Protein AF-A0A961FVD7-F1 (afdb_monomer_lite)

Foldseek 3Di:
DDDPPPPPPVVVVVVVLVVVVVVVVVVLVVVLVVQLVVLVVPDDPPDDVVVSVVVSVVSSVVSVVVSVVVCCPDPSVVVVVVVVVVVVVVVVVVVVVVVVVVVVVVVPPDPPVVVVVVVVVVVVVVVVVVVVVVVVVVVVVVVVVVVVVVCVVVVPDPPDPDDDDDDDDDDDDDDDDDDDDDDDDDDDDDDDDDD

Sequence (195 aa):
MPDDDDDTDPISEATRRFTEGQEHFARLWTDFAGKMASAGASFSPNATPPDAARGMRSAFFDALTGYFEQYLRSPEFLDSWKQVMAGAIEFRRQLNENLGRVHHEFQGTSRQDIDQLMIALTHLERRLVDTIERAEERIDGLSARLQLLEKAVAGGASSSPAPIAKPKPGPKKTTEKKAPAKKKSAPGKRSRARK

Secondary structure (DSSP, 8-state):
---------HHHHHHHHHHHHHHHHHHHHHHHHHHHHHHHHT--TTS-HHHHHHHHHHHHHHHHHHHHHHHHTSHHHHHHHHHHHHHHHHHHHHHHHHHHHHHHHHTTS-HHHHHHHHHHHHHHHHHHHHHHHHHHHHHHHHHHHHHHHHHHHHT---------PPPPP---------PPP--------------

Radius of gyration: 31.08 Å; chains: 1; bounding box: 96×45×86 Å

Structure (mmCIF, N/CA/C/O backbone):
data_AF-A0A961FVD7-F1
#
_entry.id   AF-A0A961FVD7-F1
#
loop_
_atom_site.group_PDB
_atom_site.id
_atom_site.type_symbol
_atom_site.label_atom_id
_atom_site.label_alt_id
_atom_site.label_comp_id
_atom_site.label_asym_id
_atom_site.label_entity_id
_atom_site.label_seq_id
_atom_site.pdbx_PDB_ins_code
_atom_site.Cartn_x
_atom_site.Cartn_y
_atom_site.Cartn_z
_atom_site.occupancy
_atom_site.B_iso_or_equiv
_atom_site.auth_seq_id
_atom_site.auth_comp_id
_atom_site.auth_asym_id
_atom_site.auth_atom_id
_atom_site.pdbx_PDB_model_num
ATOM 1 N N . MET A 1 1 ? -44.610 -31.264 -4.328 1.00 63.00 1 MET A N 1
ATOM 2 C CA . MET A 1 1 ? -43.660 -30.274 -4.858 1.00 63.00 1 MET A CA 1
ATOM 3 C C . MET A 1 1 ? -42.651 -30.064 -3.753 1.00 63.00 1 MET A C 1
ATOM 5 O O . MET A 1 1 ? -43.088 -29.637 -2.695 1.00 63.00 1 MET A O 1
ATOM 9 N N . PRO A 1 2 ? -41.407 -30.536 -3.900 1.00 65.00 2 PRO A N 1
ATOM 10 C CA . PRO A 1 2 ? -40.330 -30.127 -3.015 1.00 65.00 2 PRO A CA 1
ATOM 11 C C . PRO A 1 2 ? -39.960 -28.691 -3.386 1.00 65.00 2 PRO A C 1
ATOM 13 O O . PRO A 1 2 ? -39.686 -28.417 -4.553 1.00 65.00 2 PRO A O 1
ATOM 16 N N . ASP A 1 3 ? -40.049 -27.793 -2.416 1.00 67.06 3 ASP A N 1
ATOM 17 C CA . ASP A 1 3 ? -39.412 -26.488 -2.480 1.00 67.06 3 ASP A CA 1
ATOM 18 C C . ASP A 1 3 ? -37.901 -26.743 -2.402 1.00 67.06 3 ASP A C 1
ATOM 20 O O . ASP A 1 3 ? -37.385 -27.190 -1.378 1.00 67.06 3 ASP A O 1
ATOM 24 N N . ASP A 1 4 ? -37.219 -26.583 -3.537 1.00 64.50 4 ASP A N 1
ATOM 25 C CA . ASP A 1 4 ? -35.763 -26.518 -3.600 1.00 64.50 4 ASP A CA 1
ATOM 26 C C . ASP A 1 4 ? -35.346 -25.193 -2.941 1.00 64.50 4 ASP A C 1
ATOM 28 O O . ASP A 1 4 ? -35.180 -24.169 -3.606 1.00 64.50 4 ASP A O 1
ATOM 32 N N . ASP A 1 5 ? -35.259 -25.206 -1.609 1.00 63.41 5 ASP A N 1
ATOM 33 C CA . ASP A 1 5 ? -34.545 -24.201 -0.830 1.00 63.41 5 ASP A CA 1
ATOM 34 C C . ASP A 1 5 ? -33.077 -24.233 -1.283 1.00 63.41 5 ASP A C 1
ATOM 36 O O . ASP A 1 5 ? -32.275 -25.077 -0.876 1.00 63.41 5 ASP A O 1
ATOM 40 N N . ASP A 1 6 ? -32.755 -23.334 -2.211 1.00 64.56 6 ASP A N 1
ATOM 41 C CA . ASP A 1 6 ? -31.407 -23.011 -2.663 1.00 64.56 6 ASP A CA 1
ATOM 42 C C . ASP A 1 6 ? -30.683 -22.308 -1.499 1.00 64.56 6 ASP A C 1
ATOM 44 O O . ASP A 1 6 ? -30.529 -21.086 -1.465 1.00 64.56 6 ASP A O 1
ATOM 48 N N . ASP A 1 7 ? -30.300 -23.096 -0.488 1.00 64.31 7 ASP A N 1
ATOM 49 C CA . ASP A 1 7 ? -29.382 -22.729 0.592 1.00 64.31 7 ASP A CA 1
ATOM 50 C C . ASP A 1 7 ? -27.980 -22.538 -0.010 1.00 64.31 7 ASP A C 1
ATOM 52 O O . ASP A 1 7 ? -27.027 -23.287 0.233 1.00 64.31 7 ASP A O 1
ATOM 56 N N . THR A 1 8 ? -27.834 -21.525 -0.864 1.00 67.44 8 THR A N 1
ATOM 57 C CA . THR A 1 8 ? -26.521 -21.059 -1.278 1.00 67.44 8 THR A CA 1
ATOM 58 C C . THR A 1 8 ? -25.905 -20.336 -0.082 1.00 67.44 8 THR A C 1
ATOM 60 O O . THR A 1 8 ? -26.142 -19.150 0.148 1.00 67.44 8 THR A O 1
ATOM 63 N N . ASP A 1 9 ? -25.123 -21.070 0.713 1.00 72.75 9 ASP A N 1
ATOM 64 C CA . ASP A 1 9 ? -24.412 -20.523 1.866 1.00 72.75 9 ASP A CA 1
ATOM 65 C C . ASP A 1 9 ? -23.661 -19.233 1.469 1.00 72.75 9 ASP A C 1
ATOM 67 O O . ASP A 1 9 ? -22.757 -19.281 0.623 1.00 72.75 9 ASP A O 1
ATOM 71 N N . PRO A 1 10 ? -23.944 -18.076 2.098 1.00 72.38 10 PRO A N 1
ATOM 72 C CA . PRO A 1 10 ? -23.325 -16.795 1.735 1.00 72.38 10 PRO A CA 1
ATOM 73 C C . PRO A 1 10 ? -21.794 -16.809 1.903 1.00 72.38 10 PRO A C 1
ATOM 75 O O . PRO A 1 10 ? -21.065 -16.039 1.276 1.00 72.38 10 PRO A O 1
ATOM 78 N N . ILE A 1 11 ? -21.282 -17.731 2.724 1.00 70.44 11 ILE A N 1
ATOM 79 C CA . ILE A 1 11 ? -19.849 -17.969 2.931 1.00 70.44 11 ILE A CA 1
ATOM 80 C C . ILE A 1 11 ? -19.217 -18.658 1.708 1.00 70.44 11 ILE A C 1
ATOM 82 O O . ILE A 1 11 ? -18.074 -18.356 1.347 1.00 70.44 11 ILE A O 1
ATOM 86 N N . SER A 1 12 ? -19.960 -19.543 1.038 1.00 76.69 12 SER A N 1
ATOM 87 C CA . SER A 1 12 ? -19.518 -20.224 -0.183 1.00 76.69 12 SER A CA 1
ATOM 88 C C . SER A 1 12 ? -19.379 -19.229 -1.337 1.00 76.69 12 SER A C 1
ATOM 90 O O . SER A 1 12 ? -18.366 -19.218 -2.038 1.00 76.69 12 SER A O 1
ATOM 92 N N . GLU A 1 13 ? -20.333 -18.301 -1.465 1.00 73.56 13 GLU A N 1
ATOM 93 C CA . GLU A 1 13 ? -20.303 -17.262 -2.499 1.00 73.56 13 GLU A CA 1
ATOM 94 C C . GLU A 1 13 ? -19.131 -16.280 -2.304 1.00 73.56 13 GLU A C 1
ATOM 96 O O . GLU A 1 13 ? -18.421 -15.948 -3.256 1.00 73.56 13 GLU A O 1
ATOM 101 N N . ALA A 1 14 ? -18.868 -15.857 -1.062 1.00 69.94 14 ALA A N 1
ATOM 102 C CA . ALA A 1 14 ? -17.737 -14.984 -0.747 1.00 69.94 14 ALA A CA 1
ATOM 103 C C . ALA A 1 14 ? -16.384 -15.653 -1.043 1.00 69.94 14 ALA A C 1
ATOM 105 O O . ALA A 1 14 ? -15.483 -15.028 -1.609 1.00 69.94 14 ALA A O 1
ATOM 106 N N . THR A 1 15 ? -16.255 -16.938 -0.704 1.00 73.38 15 THR A N 1
ATOM 107 C CA . THR A 1 15 ? -15.042 -17.721 -0.976 1.00 73.38 15 THR A CA 1
ATOM 108 C C . THR A 1 15 ? -14.828 -17.885 -2.478 1.00 73.38 15 THR A C 1
ATOM 110 O O . THR A 1 15 ? -13.711 -17.717 -2.963 1.00 73.38 15 THR A O 1
ATOM 113 N N . ARG A 1 16 ? -15.910 -18.123 -3.225 1.00 73.94 16 ARG A N 1
ATOM 114 C CA . ARG A 1 16 ? -15.883 -18.256 -4.680 1.00 73.94 16 ARG A CA 1
ATOM 115 C C . ARG A 1 16 ? -15.452 -16.965 -5.383 1.00 73.94 16 ARG A C 1
ATOM 117 O O . ARG A 1 16 ? -14.554 -17.009 -6.220 1.00 73.94 16 ARG A O 1
ATOM 124 N N . ARG A 1 17 ? -16.003 -15.809 -4.995 1.00 74.25 17 ARG A N 1
ATOM 125 C CA . ARG A 1 17 ? -15.574 -14.498 -5.529 1.00 74.25 17 ARG A CA 1
ATOM 126 C C . ARG A 1 17 ? -14.102 -14.210 -5.238 1.00 74.25 17 ARG A C 1
ATOM 128 O O . ARG A 1 17 ? -13.396 -13.655 -6.075 1.00 74.25 17 ARG A O 1
ATOM 135 N N . PHE A 1 18 ? -13.621 -14.607 -4.060 1.00 73.44 18 PHE A N 1
ATOM 136 C CA . PHE A 1 18 ? -12.211 -14.464 -3.712 1.00 73.44 18 PHE A CA 1
ATOM 137 C C . PHE A 1 18 ? -11.309 -15.345 -4.588 1.00 73.44 18 PHE A C 1
ATOM 139 O O . PHE A 1 18 ? -10.290 -14.866 -5.083 1.00 73.44 18 PHE A O 1
ATOM 146 N N . THR A 1 19 ? -11.685 -16.606 -4.824 1.00 76.75 19 THR A N 1
ATOM 147 C CA . THR A 1 19 ? -10.926 -17.499 -5.713 1.00 76.75 19 THR A CA 1
ATOM 148 C C . THR A 1 19 ? -10.949 -17.026 -7.164 1.00 76.75 19 THR A C 1
ATOM 150 O O . THR A 1 19 ? -9.903 -17.026 -7.807 1.00 76.75 19 THR A O 1
ATOM 153 N N . GLU A 1 20 ? -12.088 -16.525 -7.651 1.00 77.06 20 GLU A N 1
ATOM 154 C CA . GLU A 1 20 ? -12.216 -15.944 -8.996 1.00 77.06 20 GLU A CA 1
ATOM 155 C C . GLU A 1 20 ? -11.282 -14.727 -9.161 1.00 77.06 20 GLU A C 1
ATOM 157 O O . GLU A 1 20 ? -10.526 -14.654 -10.132 1.00 77.06 20 GLU A O 1
ATOM 162 N N . GLY A 1 21 ? -11.211 -13.839 -8.159 1.00 71.38 21 GLY A N 1
ATOM 163 C CA . GLY A 1 21 ? -10.269 -12.712 -8.154 1.00 71.38 21 GLY A CA 1
ATOM 164 C C . GLY A 1 21 ? -8.792 -13.135 -8.099 1.00 71.38 21 GLY A C 1
ATOM 165 O O . GLY A 1 21 ? -7.940 -12.520 -8.748 1.00 71.38 21 GLY A O 1
ATOM 166 N N . GLN A 1 22 ? -8.461 -14.212 -7.373 1.00 72.06 22 GLN A N 1
ATOM 167 C CA . GLN A 1 22 ? -7.101 -14.768 -7.359 1.00 72.06 22 GLN A CA 1
ATOM 168 C C . GLN A 1 22 ? -6.701 -15.360 -8.713 1.00 72.06 22 GLN A C 1
ATOM 170 O O . GLN A 1 22 ? -5.568 -15.159 -9.158 1.00 72.06 22 GLN A O 1
ATOM 175 N N . GLU A 1 23 ? -7.615 -16.054 -9.388 1.00 77.25 23 GLU A N 1
ATOM 176 C CA . GLU A 1 23 ? -7.388 -16.596 -10.728 1.00 77.25 23 GLU A CA 1
ATOM 177 C C . GLU A 1 23 ? -7.198 -15.482 -11.763 1.00 77.25 23 GLU A C 1
ATOM 179 O O . GLU A 1 23 ? -6.294 -15.559 -12.603 1.00 77.25 23 GLU A O 1
ATOM 184 N N . HIS A 1 24 ? -7.994 -14.413 -11.673 1.00 73.94 24 HIS A N 1
ATOM 185 C CA . HIS A 1 24 ? -7.870 -13.250 -12.547 1.00 73.94 24 HIS A CA 1
ATOM 186 C C . HIS A 1 24 ? -6.527 -12.535 -12.349 1.00 73.94 24 HIS A C 1
ATOM 188 O O . HIS A 1 24 ? -5.825 -12.250 -13.324 1.00 73.94 24 HIS A O 1
ATOM 194 N N . PHE A 1 25 ? -6.116 -12.324 -11.095 1.00 74.56 25 PHE A N 1
ATOM 195 C CA . PHE A 1 25 ? -4.796 -11.789 -10.761 1.00 74.56 25 PHE A CA 1
ATOM 196 C C . PHE A 1 25 ? -3.660 -12.690 -11.271 1.00 74.56 25 PHE A C 1
ATOM 198 O O . PHE A 1 25 ? -2.701 -12.196 -11.862 1.00 74.56 25 PHE A O 1
ATOM 205 N N . ALA A 1 26 ? -3.763 -14.010 -11.091 1.00 73.44 26 ALA A N 1
ATOM 206 C CA . ALA A 1 26 ? -2.741 -14.962 -11.522 1.00 73.44 26 ALA A CA 1
ATOM 207 C C . ALA A 1 26 ? -2.573 -14.990 -13.048 1.00 73.44 26 ALA A C 1
ATOM 209 O O . ALA A 1 26 ? -1.443 -15.012 -13.544 1.00 73.44 26 ALA A O 1
ATOM 210 N N . ARG A 1 27 ? -3.675 -14.938 -13.806 1.00 80.75 27 ARG A N 1
ATOM 211 C CA . ARG A 1 27 ? -3.635 -14.814 -15.272 1.00 80.75 27 ARG A CA 1
ATOM 212 C C . ARG A 1 27 ? -2.944 -13.527 -15.694 1.00 80.75 27 ARG A C 1
ATOM 214 O O . ARG A 1 27 ? -1.989 -13.565 -16.463 1.00 80.75 27 ARG A O 1
ATOM 221 N N . LEU A 1 28 ? -3.367 -12.410 -15.115 1.00 69.75 28 LEU A N 1
ATOM 222 C CA . LEU A 1 28 ? -2.798 -11.100 -15.398 1.00 69.75 28 LEU A CA 1
ATOM 223 C C . LEU A 1 28 ? -1.300 -11.013 -15.057 1.00 69.75 28 LEU A C 1
ATOM 225 O O . LEU A 1 28 ? -0.512 -10.467 -15.830 1.00 69.75 28 LEU A O 1
ATOM 229 N N . TRP A 1 29 ? -0.881 -11.604 -13.937 1.00 75.62 29 TRP A N 1
ATOM 230 C CA . TRP A 1 29 ? 0.525 -11.712 -13.550 1.00 75.62 29 TRP A CA 1
ATOM 231 C C . TRP A 1 29 ? 1.334 -12.561 -14.537 1.00 75.62 29 TRP A C 1
ATOM 233 O O . TRP A 1 29 ? 2.466 -12.217 -14.882 1.00 75.62 29 TRP A O 1
ATOM 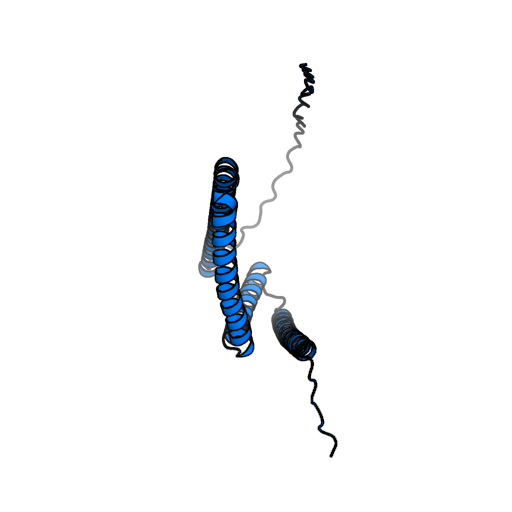243 N N . THR A 1 30 ? 0.748 -13.655 -15.022 1.00 81.25 30 THR A N 1
ATOM 244 C CA . THR A 1 30 ? 1.384 -14.540 -16.005 1.00 81.25 30 THR A CA 1
ATOM 245 C C . THR A 1 30 ? 1.551 -13.834 -17.354 1.00 81.25 30 THR A C 1
ATOM 247 O O . THR A 1 30 ? 2.627 -13.909 -17.946 1.00 81.25 30 THR A O 1
ATOM 250 N N . ASP A 1 31 ? 0.554 -13.064 -17.798 1.00 79.69 31 ASP A N 1
ATOM 251 C CA . ASP A 1 31 ? 0.640 -12.239 -19.010 1.00 79.69 31 ASP A CA 1
ATOM 252 C C . ASP A 1 31 ? 1.706 -11.144 -18.885 1.00 79.69 31 ASP A C 1
ATOM 254 O O . ASP A 1 31 ? 2.464 -10.881 -19.823 1.00 79.69 31 ASP A O 1
ATOM 258 N N . PHE A 1 32 ? 1.803 -10.518 -17.711 1.00 74.44 32 PHE A N 1
ATOM 259 C CA . PHE A 1 32 ? 2.843 -9.542 -17.406 1.00 74.44 32 PHE A CA 1
ATOM 260 C C . PHE A 1 32 ? 4.246 -10.164 -17.450 1.00 74.44 32 PHE A C 1
ATOM 262 O O . PHE A 1 32 ? 5.141 -9.636 -18.119 1.00 74.44 32 PHE A O 1
ATOM 269 N N . ALA A 1 33 ? 4.432 -11.315 -16.798 1.00 71.75 33 ALA A N 1
ATOM 270 C CA . ALA A 1 33 ? 5.686 -12.060 -16.819 1.00 71.75 33 ALA A CA 1
ATOM 271 C C . ALA A 1 33 ? 6.060 -12.504 -18.243 1.00 71.75 33 ALA A C 1
ATOM 273 O O . ALA A 1 33 ? 7.222 -12.396 -18.636 1.00 71.75 33 ALA A O 1
ATOM 274 N N . GLY A 1 34 ? 5.077 -12.930 -19.042 1.00 82.69 34 GLY A N 1
ATOM 275 C CA . GLY A 1 34 ? 5.254 -13.294 -20.447 1.00 82.69 34 GLY A CA 1
ATOM 276 C C . GLY A 1 34 ? 5.720 -12.118 -21.307 1.00 82.69 34 GLY A C 1
ATOM 277 O O . GLY A 1 34 ? 6.708 -12.232 -22.036 1.00 82.69 34 GLY A O 1
ATOM 278 N N . LYS A 1 35 ? 5.076 -10.952 -21.171 1.00 77.50 35 LYS A N 1
ATOM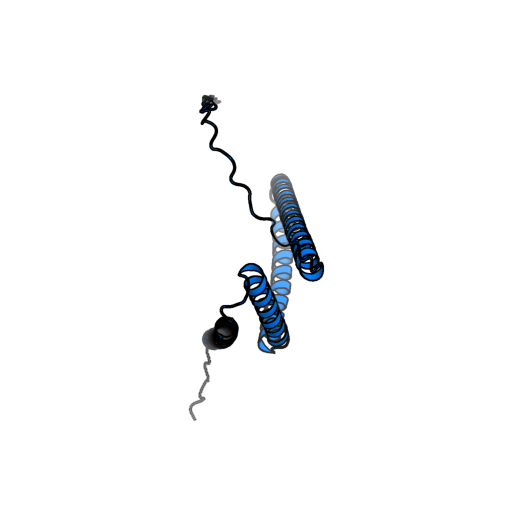 279 C CA . LYS A 1 35 ? 5.494 -9.720 -21.861 1.00 77.50 35 LYS A CA 1
ATOM 280 C C . LYS A 1 35 ? 6.914 -9.320 -21.471 1.00 77.50 35 LYS A C 1
ATOM 282 O O . LYS A 1 35 ? 7.727 -9.042 -22.349 1.00 77.50 35 LYS A O 1
ATOM 287 N N . MET A 1 36 ? 7.254 -9.391 -20.187 1.00 71.50 36 MET A N 1
ATOM 288 C CA . MET A 1 36 ? 8.610 -9.114 -19.705 1.00 71.50 36 MET A CA 1
ATOM 289 C C . MET A 1 36 ? 9.655 -10.098 -20.237 1.00 71.50 36 MET A C 1
ATOM 291 O O . MET A 1 36 ? 10.738 -9.677 -20.643 1.00 71.50 36 MET A O 1
ATOM 295 N N . ALA A 1 37 ? 9.334 -11.390 -20.293 1.00 77.19 37 ALA A N 1
ATOM 296 C CA . ALA A 1 37 ? 10.215 -12.401 -20.866 1.00 77.19 37 ALA A CA 1
ATOM 297 C C . ALA A 1 37 ? 10.441 -12.169 -22.370 1.00 77.19 37 ALA A C 1
ATOM 299 O O . ALA A 1 37 ? 11.577 -12.235 -22.838 1.00 77.19 37 ALA A O 1
ATOM 300 N N . SER A 1 38 ? 9.388 -11.821 -23.119 1.00 79.56 38 SER A N 1
ATOM 301 C CA . SER A 1 38 ? 9.505 -11.492 -24.547 1.00 79.56 38 SER A CA 1
ATOM 302 C C . SER A 1 38 ? 10.318 -10.216 -24.799 1.00 79.56 38 SER A C 1
ATOM 304 O O . SER A 1 38 ? 11.157 -10.190 -25.698 1.00 79.56 38 SER A O 1
ATOM 306 N N . ALA A 1 39 ? 10.152 -9.191 -23.956 1.00 69.38 39 ALA A N 1
ATOM 307 C CA . ALA A 1 39 ? 10.950 -7.972 -24.012 1.00 69.38 39 ALA A CA 1
ATOM 308 C C . ALA A 1 39 ? 12.426 -8.272 -23.700 1.00 69.38 39 ALA A C 1
ATOM 310 O O . ALA A 1 39 ? 13.320 -7.794 -24.397 1.00 69.38 39 ALA A O 1
ATOM 311 N N . GLY A 1 40 ? 12.682 -9.144 -22.720 1.00 62.19 40 GLY A N 1
ATOM 312 C CA . GLY A 1 40 ? 14.014 -9.646 -22.382 1.00 62.19 40 GLY A CA 1
ATOM 313 C C . GLY A 1 40 ? 14.689 -10.441 -23.509 1.00 62.19 40 GLY A C 1
ATOM 314 O O . GLY A 1 40 ? 15.900 -10.349 -23.692 1.00 62.19 40 GLY A O 1
ATOM 315 N N . ALA A 1 41 ? 13.922 -11.186 -24.306 1.00 72.94 41 ALA A N 1
ATOM 316 C CA . ALA A 1 41 ? 14.450 -11.957 -25.433 1.00 72.94 41 ALA A CA 1
ATOM 317 C C . ALA A 1 41 ? 14.832 -11.086 -26.645 1.00 72.94 41 ALA A C 1
ATOM 319 O O . ALA A 1 41 ? 15.630 -11.506 -27.478 1.00 72.94 41 ALA A O 1
ATOM 320 N N . SER A 1 42 ? 14.295 -9.866 -26.738 1.00 64.25 42 SER A N 1
ATOM 321 C CA . SER A 1 42 ? 14.587 -8.927 -27.830 1.00 64.25 42 SER A CA 1
ATOM 322 C C . SER A 1 42 ? 15.900 -8.144 -27.658 1.00 64.25 42 SER A C 1
ATOM 324 O O . SER A 1 42 ? 16.252 -7.318 -28.503 1.00 64.25 42 SER A O 1
ATOM 326 N N . PHE A 1 43 ? 16.662 -8.410 -26.589 1.00 62.50 43 PHE A N 1
ATOM 327 C CA . PHE A 1 43 ? 17.955 -7.771 -26.362 1.00 62.50 43 PHE A CA 1
ATOM 328 C C . PHE A 1 43 ? 19.012 -8.242 -27.367 1.00 62.50 43 PHE A C 1
ATOM 330 O O . PHE A 1 43 ? 19.495 -9.371 -27.330 1.00 62.50 43 PHE A O 1
ATOM 337 N N . SER A 1 44 ? 19.410 -7.325 -28.251 1.00 55.97 44 SER A N 1
ATOM 338 C CA . SER A 1 44 ? 20.554 -7.501 -29.143 1.00 55.97 44 SER A CA 1
ATOM 339 C C . SER A 1 44 ? 21.862 -7.541 -28.333 1.00 55.97 44 SER A C 1
ATOM 341 O O . SER A 1 44 ? 22.084 -6.648 -27.508 1.00 55.97 44 SER A O 1
ATOM 343 N N . PRO A 1 45 ? 22.770 -8.507 -28.581 1.00 62.34 45 PRO A N 1
ATOM 344 C CA . PRO A 1 45 ? 24.028 -8.665 -27.838 1.00 62.34 45 PRO A CA 1
ATOM 345 C C . PRO A 1 45 ? 25.010 -7.488 -27.987 1.00 62.34 45 PRO A C 1
ATOM 347 O O . PRO A 1 45 ? 26.055 -7.481 -27.343 1.00 62.34 45 PRO A O 1
ATOM 350 N N . ASN A 1 46 ? 24.683 -6.489 -28.811 1.00 68.06 46 ASN A N 1
ATOM 351 C CA . ASN A 1 46 ? 25.496 -5.294 -29.039 1.00 68.06 46 ASN A CA 1
ATOM 352 C C . ASN A 1 46 ? 25.128 -4.090 -28.147 1.00 68.06 46 ASN A C 1
ATOM 354 O O . ASN A 1 46 ? 25.771 -3.048 -28.249 1.00 68.06 46 ASN A O 1
ATOM 358 N N . ALA A 1 47 ? 24.100 -4.192 -27.297 1.00 60.44 47 ALA A N 1
ATOM 359 C CA . ALA A 1 47 ? 23.704 -3.099 -26.409 1.00 60.44 47 ALA A CA 1
ATOM 360 C C . ALA A 1 47 ? 24.580 -3.053 -25.143 1.00 60.44 47 ALA A C 1
ATOM 362 O O . ALA A 1 47 ? 24.746 -4.051 -24.440 1.00 60.44 47 ALA A O 1
ATOM 363 N N . THR A 1 48 ? 25.115 -1.875 -24.818 1.00 61.12 48 THR A N 1
ATOM 364 C CA . THR A 1 48 ? 25.858 -1.629 -23.577 1.00 61.12 48 THR A CA 1
ATOM 365 C C . THR A 1 48 ? 24.976 -1.950 -22.356 1.00 61.12 48 THR A C 1
ATOM 367 O O . THR A 1 48 ? 23.848 -1.453 -22.270 1.00 61.12 48 THR A O 1
ATOM 370 N N . PRO A 1 49 ? 25.466 -2.733 -21.367 1.00 60.19 49 PRO A N 1
ATOM 371 C CA . PRO A 1 49 ? 24.676 -3.193 -20.217 1.00 60.19 49 PRO A CA 1
ATOM 372 C C . PRO A 1 49 ? 23.826 -2.128 -19.483 1.00 60.19 49 PRO A C 1
ATOM 374 O O . PRO A 1 49 ? 22.706 -2.454 -19.080 1.00 60.19 49 PRO A O 1
ATOM 377 N N . PRO A 1 50 ? 24.276 -0.865 -19.291 1.00 68.19 50 PRO A N 1
ATOM 378 C CA . PRO A 1 50 ? 23.462 0.146 -18.609 1.00 68.19 50 PRO A CA 1
ATOM 379 C C . PRO A 1 50 ? 22.275 0.675 -19.429 1.00 68.19 50 PRO A C 1
ATOM 381 O O . PRO A 1 50 ? 21.239 0.983 -18.836 1.00 68.19 50 PRO A O 1
ATOM 384 N N . ASP A 1 51 ? 22.384 0.758 -20.756 1.00 70.31 51 ASP A N 1
ATOM 385 C CA . ASP A 1 51 ? 21.301 1.274 -21.607 1.00 70.31 51 ASP A CA 1
ATOM 386 C C . ASP A 1 51 ? 20.238 0.208 -21.849 1.00 70.31 51 ASP A C 1
ATOM 388 O O . ASP A 1 51 ? 19.042 0.490 -21.759 1.00 70.31 51 ASP A O 1
ATOM 392 N N . ALA A 1 52 ? 20.666 -1.048 -21.996 1.00 68.12 52 ALA A N 1
ATOM 393 C CA . ALA A 1 52 ? 19.763 -2.189 -22.012 1.00 68.12 52 ALA A CA 1
ATOM 394 C C . ALA A 1 52 ? 18.922 -2.269 -20.722 1.00 68.12 52 ALA A C 1
ATOM 396 O O . ALA A 1 52 ? 17.698 -2.395 -20.761 1.00 68.12 52 ALA A O 1
ATOM 397 N N . ALA A 1 53 ? 19.558 -2.090 -19.560 1.00 69.50 53 ALA A N 1
ATOM 398 C CA . ALA A 1 53 ? 18.875 -2.112 -18.267 1.00 69.50 53 ALA A CA 1
ATOM 399 C C . ALA A 1 53 ? 17.944 -0.908 -18.030 1.00 69.50 53 ALA A C 1
ATOM 401 O O . ALA A 1 53 ? 17.033 -0.994 -17.200 1.00 69.50 53 ALA A O 1
ATOM 402 N N . ARG A 1 54 ? 18.183 0.229 -18.693 1.00 75.00 54 ARG A N 1
ATOM 403 C CA . ARG A 1 54 ? 17.283 1.391 -18.657 1.00 75.00 54 ARG A CA 1
ATOM 404 C C . ARG A 1 54 ? 16.067 1.163 -19.544 1.00 75.00 54 ARG A C 1
ATOM 406 O O . ARG A 1 54 ? 14.961 1.330 -19.047 1.00 75.00 54 ARG A O 1
ATOM 413 N N . GLY A 1 55 ? 16.270 0.684 -20.772 1.00 76.62 55 GLY A N 1
ATOM 414 C CA . GLY A 1 55 ? 15.183 0.315 -21.683 1.00 76.62 55 GLY A CA 1
ATOM 415 C C . GLY A 1 55 ? 14.278 -0.780 -21.111 1.00 76.62 55 GLY A C 1
ATOM 416 O O . GLY A 1 55 ? 13.058 -0.678 -21.177 1.00 76.62 55 GLY A O 1
ATOM 417 N N . MET A 1 56 ? 14.860 -1.785 -20.447 1.00 73.31 56 MET A N 1
ATOM 418 C CA . MET A 1 56 ? 14.087 -2.827 -19.763 1.00 73.31 56 MET A CA 1
ATOM 419 C C . MET A 1 56 ? 13.243 -2.259 -18.617 1.00 73.31 56 MET A C 1
ATOM 421 O O . MET A 1 56 ? 12.100 -2.662 -18.433 1.00 73.31 56 MET A O 1
ATOM 425 N N . ARG A 1 57 ? 13.793 -1.312 -17.844 1.00 73.75 57 ARG A N 1
ATOM 426 C CA . ARG A 1 57 ? 13.069 -0.667 -16.741 1.00 73.75 57 ARG A CA 1
ATOM 427 C C . ARG A 1 57 ? 11.959 0.245 -17.238 1.00 73.75 57 ARG A C 1
ATOM 429 O O . ARG A 1 57 ? 10.874 0.194 -16.675 1.00 73.75 57 ARG A O 1
ATOM 436 N N . SER A 1 58 ? 12.207 1.053 -18.267 1.00 79.56 58 SER A N 1
ATOM 437 C CA . SER A 1 58 ? 11.162 1.896 -18.847 1.00 79.56 58 SER A CA 1
ATOM 438 C C . SER A 1 58 ? 10.044 1.038 -19.432 1.00 79.56 58 SER A C 1
ATOM 440 O O . SER A 1 58 ? 8.895 1.258 -19.079 1.00 79.56 58 SER A O 1
ATOM 442 N N . ALA A 1 59 ? 10.367 -0.004 -20.207 1.00 76.94 59 ALA A N 1
ATOM 443 C CA . ALA A 1 59 ? 9.372 -0.931 -20.750 1.00 76.94 59 ALA A CA 1
ATOM 444 C C . ALA A 1 59 ? 8.591 -1.672 -19.650 1.00 76.94 59 ALA A C 1
ATOM 446 O O . ALA A 1 59 ? 7.383 -1.860 -19.770 1.00 76.94 59 ALA A O 1
ATOM 447 N N . PHE A 1 60 ? 9.258 -2.046 -18.553 1.00 74.94 60 PHE A N 1
ATOM 448 C CA . PHE A 1 60 ? 8.612 -2.634 -17.379 1.00 74.94 60 PHE A CA 1
ATOM 449 C C . PHE A 1 60 ? 7.614 -1.668 -16.736 1.00 74.94 60 PHE A C 1
ATOM 451 O O . PHE A 1 60 ? 6.474 -2.052 -16.499 1.00 74.94 60 PHE A O 1
ATOM 458 N N . PHE A 1 61 ? 8.016 -0.422 -16.464 1.00 83.81 61 PHE A N 1
ATOM 459 C CA . PHE A 1 61 ? 7.129 0.567 -15.847 1.00 83.81 61 PHE A CA 1
ATOM 460 C C . PHE A 1 61 ? 5.979 0.970 -16.763 1.00 83.81 61 PHE A C 1
ATOM 462 O O . PHE A 1 61 ? 4.872 1.172 -16.275 1.00 83.81 61 PHE A O 1
ATOM 469 N N . ASP A 1 62 ? 6.209 1.034 -18.069 1.00 84.69 62 ASP A N 1
ATOM 470 C CA . ASP A 1 62 ? 5.172 1.357 -19.046 1.00 84.69 62 ASP A CA 1
ATOM 471 C C . ASP A 1 62 ? 4.132 0.225 -19.126 1.00 84.69 62 ASP A C 1
ATOM 473 O O . ASP A 1 62 ? 2.928 0.454 -18.998 1.00 84.69 62 ASP A O 1
ATOM 477 N N . ALA A 1 63 ? 4.590 -1.033 -19.180 1.00 76.31 63 ALA A N 1
ATOM 478 C CA . ALA A 1 63 ? 3.717 -2.206 -19.114 1.00 76.31 63 ALA A CA 1
ATOM 479 C C . ALA A 1 63 ? 2.958 -2.302 -17.778 1.00 76.31 63 ALA A C 1
ATOM 481 O O . ALA A 1 63 ? 1.779 -2.652 -17.762 1.00 76.31 63 ALA A O 1
ATOM 482 N N . LEU A 1 64 ? 3.616 -1.973 -16.663 1.00 74.44 64 LEU A N 1
ATOM 483 C CA . LEU A 1 64 ? 3.026 -1.961 -15.324 1.00 74.44 64 LEU A CA 1
ATOM 484 C C . LEU A 1 64 ? 1.996 -0.831 -15.165 1.00 74.44 64 LEU A C 1
ATOM 486 O O . LEU A 1 64 ? 0.965 -1.025 -14.531 1.00 74.44 64 LEU A O 1
ATOM 490 N N . THR A 1 65 ? 2.239 0.331 -15.771 1.00 84.69 65 THR A N 1
ATOM 491 C CA . THR A 1 65 ? 1.294 1.457 -15.775 1.00 84.69 65 THR A CA 1
ATOM 492 C C . THR A 1 65 ? 0.065 1.118 -16.609 1.00 84.69 65 THR A C 1
ATOM 494 O O . THR A 1 65 ? -1.055 1.275 -16.129 1.00 84.69 65 THR A O 1
ATOM 497 N N . GLY A 1 66 ? 0.254 0.559 -17.809 1.00 81.88 66 GLY A N 1
ATOM 498 C CA . GLY A 1 66 ? -0.854 0.059 -18.626 1.00 81.88 66 GLY A CA 1
ATOM 499 C C . GLY A 1 66 ? -1.649 -1.045 -17.922 1.00 81.88 66 GLY A C 1
ATOM 500 O O . GLY A 1 66 ? -2.877 -1.078 -18.007 1.00 81.88 66 GLY A O 1
ATOM 501 N N . TYR A 1 67 ? -0.962 -1.906 -17.168 1.00 73.88 67 TYR A N 1
ATOM 502 C CA . TYR A 1 67 ? -1.591 -2.913 -16.318 1.00 73.88 67 TYR A CA 1
ATOM 503 C C . TYR A 1 67 ? -2.438 -2.282 -15.205 1.00 73.88 67 TYR A C 1
ATOM 505 O O . TYR A 1 67 ? -3.603 -2.644 -15.049 1.00 73.88 67 TYR A O 1
ATOM 513 N N . PHE A 1 68 ? -1.895 -1.308 -14.471 1.00 78.62 68 PHE A N 1
ATOM 514 C CA . PHE A 1 68 ? -2.643 -0.615 -13.427 1.00 78.62 68 PHE A CA 1
ATOM 515 C C . PHE A 1 68 ? -3.829 0.163 -13.982 1.00 78.62 68 PHE A C 1
ATOM 517 O O . PHE A 1 68 ? -4.894 0.101 -13.387 1.00 78.62 68 PHE A O 1
ATOM 524 N N . GLU A 1 69 ? -3.715 0.837 -15.124 1.00 85.00 69 GLU A N 1
ATOM 525 C CA . GLU A 1 69 ? -4.870 1.504 -15.732 1.00 85.00 69 GLU A CA 1
ATOM 526 C C . GLU A 1 69 ? -5.991 0.525 -16.101 1.00 85.00 69 GLU A C 1
ATOM 528 O O . GLU A 1 69 ? -7.165 0.824 -15.879 1.00 85.00 69 GLU A O 1
ATOM 533 N N . GLN A 1 70 ? -5.653 -0.640 -16.659 1.00 83.25 70 GLN A N 1
ATOM 534 C CA . GLN A 1 70 ? -6.646 -1.667 -16.987 1.00 83.25 70 GLN A CA 1
ATOM 535 C C . GLN A 1 70 ? -7.265 -2.272 -15.727 1.00 83.25 70 GLN A C 1
ATOM 537 O O . GLN A 1 70 ? -8.480 -2.442 -15.664 1.00 83.25 70 GLN A O 1
ATOM 542 N N . TYR A 1 71 ? -6.449 -2.538 -14.708 1.00 77.94 71 TYR A N 1
ATOM 543 C CA . TYR A 1 71 ? -6.914 -3.065 -13.432 1.00 77.94 71 TYR A CA 1
ATOM 544 C C . TYR A 1 71 ? -7.790 -2.055 -12.680 1.00 77.94 71 TYR A C 1
ATOM 546 O O . TYR A 1 71 ? -8.870 -2.413 -12.227 1.00 77.94 71 TYR A O 1
ATOM 554 N N . LEU A 1 72 ? -7.403 -0.778 -12.624 1.00 81.94 72 LEU A N 1
ATOM 555 C CA . LEU A 1 72 ? -8.180 0.293 -11.988 1.00 81.94 72 LEU A CA 1
ATOM 556 C C . LEU A 1 72 ? -9.511 0.564 -12.703 1.00 81.94 72 LEU A C 1
ATOM 558 O O . LEU A 1 72 ? -10.472 0.991 -12.068 1.00 81.94 72 LEU A O 1
ATOM 562 N N . ARG A 1 73 ? -9.582 0.312 -14.017 1.00 85.69 73 ARG A N 1
ATOM 563 C CA . ARG A 1 73 ? -10.833 0.363 -14.791 1.00 85.69 73 ARG A CA 1
ATOM 564 C C . ARG A 1 73 ? -11.649 -0.928 -14.707 1.00 85.69 73 ARG A C 1
ATOM 566 O O . ARG A 1 73 ? -12.783 -0.939 -15.184 1.00 85.69 73 ARG A O 1
ATOM 573 N N . SER A 1 74 ? -11.101 -2.005 -14.141 1.00 87.94 74 SER A N 1
ATOM 574 C CA . SER A 1 74 ? -11.826 -3.268 -14.041 1.00 87.94 74 SER A CA 1
ATOM 575 C C . SER A 1 74 ? -13.008 -3.131 -13.069 1.00 87.94 74 SER A C 1
ATOM 577 O O . SER A 1 74 ? -12.875 -2.501 -12.012 1.00 87.94 74 SER A O 1
ATOM 579 N N . PRO A 1 75 ? -14.177 -3.708 -13.401 1.00 81.50 75 PRO A N 1
ATOM 580 C CA . PRO A 1 75 ? -15.335 -3.675 -12.511 1.00 81.50 75 PRO A CA 1
ATOM 581 C C . PRO A 1 75 ? -15.042 -4.368 -11.172 1.00 81.50 75 PRO A C 1
ATOM 583 O O . PRO A 1 75 ? -15.495 -3.893 -10.136 1.00 81.50 75 PRO A O 1
ATOM 586 N N . GLU A 1 76 ? -14.205 -5.409 -11.167 1.00 77.75 76 GLU A N 1
ATOM 587 C CA . GLU A 1 76 ? -13.797 -6.114 -9.946 1.00 77.75 76 GLU A CA 1
AT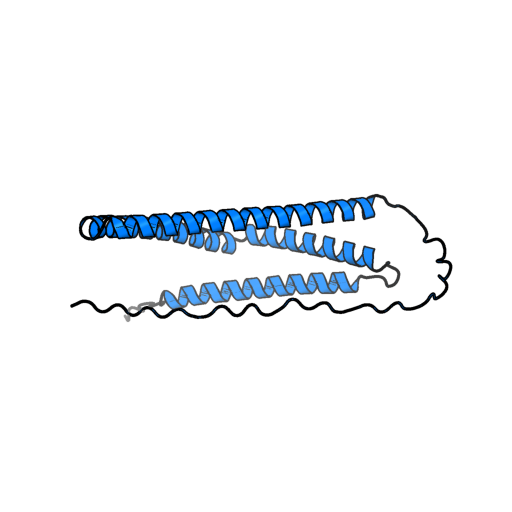OM 588 C C . GLU A 1 76 ? -12.975 -5.237 -8.995 1.00 77.75 76 GLU A C 1
ATOM 590 O O . GLU A 1 76 ? -13.184 -5.256 -7.779 1.00 77.75 76 GLU A O 1
ATOM 595 N N . PHE A 1 77 ? -12.061 -4.419 -9.528 1.00 78.69 77 PHE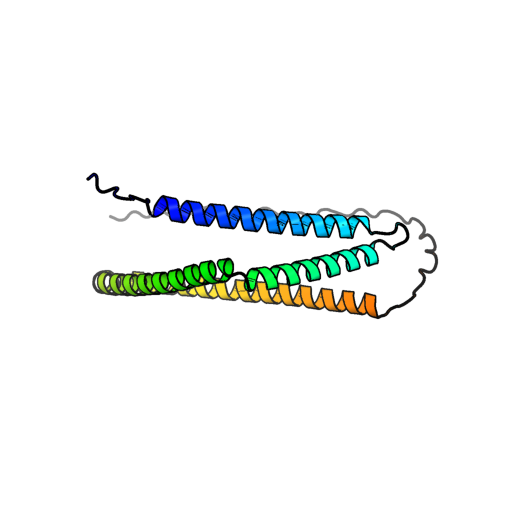 A N 1
ATOM 596 C CA . PHE A 1 77 ? -11.336 -3.458 -8.702 1.00 78.69 77 PHE A CA 1
ATOM 597 C C . PHE A 1 77 ? -12.288 -2.435 -8.088 1.00 78.69 77 PHE A C 1
ATOM 599 O O . PHE A 1 77 ? -12.203 -2.150 -6.898 1.00 78.69 77 PHE A O 1
ATOM 606 N N . LEU A 1 78 ? -13.219 -1.895 -8.873 1.00 81.06 78 LEU A N 1
ATOM 607 C CA . LEU A 1 78 ? -14.187 -0.936 -8.349 1.00 81.06 78 LEU A CA 1
ATOM 608 C C . LEU A 1 78 ? -15.086 -1.562 -7.283 1.00 81.06 78 LEU A C 1
ATOM 610 O O . LEU A 1 78 ? -15.373 -0.905 -6.288 1.00 81.06 78 LEU A O 1
ATOM 614 N N . ASP A 1 79 ? -15.508 -2.812 -7.449 1.00 80.94 79 ASP A N 1
ATOM 615 C CA . ASP A 1 79 ? -16.356 -3.489 -6.469 1.00 80.94 79 ASP A CA 1
ATOM 616 C C . ASP A 1 79 ? -15.594 -3.860 -5.196 1.00 80.94 79 ASP A C 1
ATOM 618 O O . ASP A 1 79 ? -16.089 -3.605 -4.096 1.00 80.94 79 ASP A O 1
ATOM 622 N N . SER A 1 80 ? -14.356 -4.342 -5.309 1.00 70.50 80 SER A N 1
ATOM 623 C CA . SER A 1 80 ? -13.491 -4.536 -4.139 1.00 70.50 80 SER A CA 1
ATOM 624 C C . SER A 1 80 ? -13.172 -3.208 -3.443 1.00 70.50 80 SER A C 1
ATOM 626 O O . SER A 1 80 ? -13.232 -3.121 -2.218 1.00 70.50 80 SER A O 1
ATOM 628 N N . TRP A 1 81 ? -12.930 -2.130 -4.191 1.00 75.12 81 TRP A N 1
ATOM 629 C CA . TRP A 1 81 ? -12.706 -0.799 -3.628 1.00 75.12 81 TRP A CA 1
ATOM 630 C C . TRP A 1 81 ? -13.951 -0.251 -2.926 1.00 75.12 81 TRP A C 1
ATOM 632 O O . TRP A 1 81 ? -13.851 0.309 -1.833 1.00 75.12 81 TRP A O 1
ATOM 642 N N . LYS A 1 82 ? -15.142 -0.456 -3.499 1.00 80.75 82 LYS A N 1
ATOM 643 C CA . LYS A 1 82 ? -16.417 -0.141 -2.839 1.00 80.75 82 LYS A CA 1
ATOM 644 C C . LYS A 1 82 ? -16.576 -0.935 -1.548 1.00 80.75 82 LYS A C 1
ATOM 646 O O . LYS A 1 82 ? -16.974 -0.346 -0.549 1.00 80.75 82 LYS A O 1
ATOM 651 N N . GLN A 1 83 ? -16.243 -2.227 -1.538 1.00 72.44 83 GLN A N 1
ATOM 652 C CA . GLN A 1 83 ? -16.275 -3.045 -0.321 1.00 72.44 83 GLN A CA 1
ATOM 653 C C . GLN A 1 83 ? -15.298 -2.521 0.737 1.00 72.44 83 GLN A C 1
ATOM 655 O O . GLN A 1 83 ? -15.672 -2.410 1.901 1.00 72.44 83 GLN A O 1
ATOM 660 N N . VAL A 1 84 ? -14.086 -2.121 0.344 1.00 69.12 84 VAL A N 1
ATOM 661 C CA . VAL A 1 84 ? -13.108 -1.500 1.252 1.00 69.12 84 VAL A CA 1
ATOM 662 C C . VAL A 1 84 ? -13.637 -0.177 1.810 1.00 69.12 84 VAL A C 1
ATOM 664 O O . VAL A 1 84 ? -13.552 0.051 3.014 1.00 69.12 84 VAL A O 1
ATOM 667 N N . MET A 1 85 ? -14.227 0.683 0.977 1.00 74.75 85 MET A N 1
ATOM 668 C CA . MET A 1 85 ? -14.828 1.947 1.420 1.00 74.75 85 MET A CA 1
ATOM 669 C C . MET A 1 85 ? -16.035 1.721 2.339 1.00 74.75 85 MET A C 1
ATOM 671 O O . MET A 1 85 ? -16.147 2.379 3.372 1.00 74.75 85 MET A O 1
ATOM 675 N N . ALA A 1 86 ? -16.910 0.768 2.014 1.00 79.25 86 ALA A N 1
ATOM 676 C CA . ALA A 1 86 ? -18.039 0.386 2.858 1.00 79.25 86 ALA A CA 1
ATOM 677 C C . ALA A 1 86 ? -17.557 -0.160 4.212 1.00 79.25 86 ALA A C 1
ATOM 679 O O . ALA A 1 86 ? -18.049 0.261 5.259 1.00 79.25 86 ALA A O 1
ATOM 680 N N . GLY A 1 87 ? -16.531 -1.013 4.201 1.00 65.00 87 GLY A N 1
ATOM 681 C CA . GLY A 1 87 ? -15.872 -1.511 5.404 1.00 65.00 87 GLY A CA 1
ATOM 682 C C . GLY A 1 87 ? -15.227 -0.396 6.227 1.00 65.00 87 GLY A C 1
ATOM 683 O O . GLY A 1 87 ? -15.348 -0.395 7.446 1.00 65.00 87 GLY A O 1
ATOM 684 N N . ALA A 1 88 ? -14.608 0.599 5.586 1.00 60.78 88 ALA A N 1
ATOM 685 C CA . ALA A 1 88 ? -14.025 1.752 6.271 1.00 60.78 88 ALA A CA 1
ATOM 686 C C . ALA A 1 88 ? -15.091 2.641 6.936 1.00 60.78 88 ALA A C 1
ATOM 688 O O . ALA A 1 88 ? -14.878 3.137 8.045 1.00 60.78 88 ALA A O 1
ATOM 689 N N . ILE A 1 89 ? -16.248 2.825 6.290 1.00 80.12 89 ILE A N 1
ATOM 690 C CA . ILE A 1 89 ? -17.387 3.553 6.867 1.00 80.12 89 ILE A CA 1
ATOM 691 C C . ILE A 1 89 ? -17.940 2.798 8.080 1.00 80.12 89 ILE A C 1
ATOM 693 O O . ILE A 1 89 ? -18.122 3.404 9.137 1.00 80.12 89 ILE A O 1
ATOM 697 N N . GLU A 1 90 ? -18.158 1.488 7.958 1.00 78.75 90 GLU A N 1
ATOM 698 C CA . GLU A 1 90 ? -18.662 0.665 9.061 1.00 78.75 90 GLU A CA 1
ATOM 699 C C . GLU A 1 90 ? -17.657 0.600 10.215 1.00 78.75 90 GLU A C 1
ATOM 701 O O . GLU A 1 90 ? -18.030 0.776 11.372 1.00 78.75 90 GLU A O 1
ATOM 706 N N . PHE A 1 91 ? -16.364 0.470 9.915 1.00 73.62 91 PHE A N 1
ATOM 707 C CA . PHE A 1 91 ? -15.302 0.555 10.912 1.00 73.62 91 PHE A CA 1
ATOM 708 C C . PHE A 1 91 ? -15.327 1.899 11.646 1.00 73.62 91 PHE A C 1
ATOM 710 O O . PHE A 1 91 ? -15.242 1.932 12.871 1.00 73.62 91 PHE A O 1
ATOM 717 N N . ARG A 1 92 ? -15.504 3.018 10.931 1.00 73.31 92 ARG A N 1
ATOM 718 C CA . ARG A 1 92 ? -15.635 4.343 11.554 1.00 73.31 92 ARG A CA 1
ATOM 719 C C . ARG A 1 92 ? -16.875 4.434 12.442 1.00 73.31 92 ARG A C 1
ATOM 721 O O . ARG A 1 92 ? -16.804 5.039 13.510 1.00 73.31 92 ARG A O 1
ATOM 728 N N . ARG A 1 93 ? -17.995 3.835 12.029 1.00 86.19 93 ARG A N 1
ATOM 729 C CA . ARG A 1 93 ? -19.219 3.762 12.838 1.00 86.19 93 ARG A CA 1
ATOM 730 C C . ARG A 1 93 ? -18.980 2.969 14.120 1.00 86.19 93 ARG A C 1
ATOM 732 O O . ARG A 1 93 ? -19.239 3.492 15.197 1.00 86.19 93 ARG A O 1
ATOM 739 N N . GLN A 1 94 ? -18.399 1.776 14.015 1.00 74.38 94 GLN A N 1
ATOM 740 C CA . GLN A 1 94 ? -18.037 0.940 15.163 1.00 74.38 94 GLN A CA 1
ATOM 741 C C . GLN A 1 94 ? -17.040 1.635 16.086 1.00 74.38 94 GLN A C 1
ATOM 743 O O . GLN A 1 94 ? -17.176 1.566 17.302 1.00 74.38 94 GLN A O 1
ATOM 748 N N . LEU A 1 95 ? -16.062 2.347 15.526 1.00 79.31 95 LEU A N 1
ATOM 749 C CA . LEU A 1 95 ? -15.098 3.122 16.297 1.00 79.31 95 LEU A CA 1
ATOM 750 C C . LEU A 1 95 ? -15.785 4.264 17.054 1.00 79.31 95 LEU A C 1
ATOM 752 O O . LEU A 1 95 ? -15.507 4.449 18.232 1.00 79.31 95 LEU A O 1
ATOM 756 N N . ASN A 1 96 ? -16.719 4.980 16.424 1.00 83.31 96 ASN A N 1
ATOM 757 C CA . ASN A 1 96 ? -17.507 6.019 17.087 1.00 83.31 96 ASN A CA 1
ATOM 758 C C . ASN A 1 96 ? -18.426 5.450 18.178 1.00 83.31 96 ASN A C 1
ATOM 760 O O . ASN A 1 96 ? -18.505 6.021 19.262 1.00 83.31 96 ASN A O 1
ATOM 764 N N . GLU A 1 97 ? -19.103 4.330 17.922 1.00 87.88 97 GLU A N 1
ATOM 765 C CA . GLU A 1 97 ? -19.954 3.657 18.910 1.00 87.88 97 GLU A CA 1
ATOM 766 C C . GLU A 1 97 ? -19.127 3.130 20.088 1.00 87.88 97 GLU A C 1
ATOM 768 O O . GLU A 1 97 ? -19.505 3.330 21.242 1.00 87.88 97 GLU A O 1
ATOM 773 N N . ASN A 1 98 ? -17.969 2.524 19.817 1.00 76.81 98 ASN A N 1
ATOM 774 C CA . ASN A 1 98 ? -17.043 2.066 20.846 1.00 76.81 98 ASN A CA 1
ATOM 775 C C . ASN A 1 98 ? -16.467 3.237 21.634 1.00 76.81 98 ASN A C 1
ATOM 777 O O . ASN A 1 98 ? -16.448 3.166 22.853 1.00 76.81 98 ASN A O 1
ATOM 781 N N . LEU A 1 99 ? -16.056 4.329 20.985 1.00 79.62 99 LEU A N 1
ATOM 782 C CA . LEU A 1 99 ? -15.614 5.539 21.680 1.00 79.62 99 LEU A CA 1
ATOM 783 C C . LEU A 1 99 ? -16.733 6.131 22.535 1.00 79.62 99 LEU A C 1
ATOM 785 O O . LEU A 1 99 ? -16.460 6.573 23.643 1.00 79.62 99 LEU A O 1
ATOM 789 N N . GLY A 1 100 ? -17.982 6.101 22.066 1.00 81.56 100 GLY A N 1
ATOM 790 C CA . GLY A 1 100 ? -19.144 6.520 22.846 1.00 81.56 100 GLY A CA 1
ATOM 791 C C . GLY A 1 100 ? -19.373 5.637 24.075 1.00 81.56 100 GLY A C 1
ATOM 792 O O . GLY A 1 100 ? -19.547 6.154 25.176 1.00 81.56 100 GLY A O 1
ATOM 793 N N . ARG A 1 101 ? -19.319 4.308 23.918 1.00 80.75 101 ARG A N 1
ATOM 794 C CA . ARG A 1 101 ? -19.451 3.348 25.029 1.00 80.75 101 ARG A CA 1
ATOM 795 C C . ARG A 1 101 ? -18.309 3.469 26.021 1.00 80.75 101 ARG A C 1
ATOM 797 O O . ARG A 1 101 ? -18.570 3.619 27.204 1.00 80.75 101 ARG A O 1
ATOM 804 N N . VAL A 1 102 ? -17.072 3.501 25.531 1.00 77.56 102 VAL A N 1
ATOM 805 C CA . VAL A 1 102 ? -15.873 3.777 26.326 1.00 77.56 102 VAL A CA 1
ATOM 806 C C . VAL A 1 102 ? -16.068 5.094 27.065 1.00 77.56 102 VAL A C 1
ATOM 808 O O . VAL A 1 102 ? -15.934 5.119 28.275 1.00 77.56 102 VAL A O 1
ATOM 811 N N . HIS A 1 103 ? -16.481 6.173 26.401 1.00 75.31 103 HIS A N 1
ATOM 812 C CA . HIS A 1 103 ? -16.724 7.453 27.064 1.00 75.31 103 HIS A CA 1
ATOM 813 C C . HIS A 1 103 ? -17.774 7.353 28.186 1.00 75.31 103 HIS A C 1
ATOM 815 O O . HIS A 1 103 ? -17.561 7.907 29.261 1.00 75.31 103 HIS A O 1
ATOM 821 N N . HIS A 1 104 ? -18.870 6.619 27.976 1.00 81.69 104 HIS A N 1
ATOM 822 C CA . HIS A 1 104 ? -19.905 6.404 28.991 1.00 81.69 104 HIS A CA 1
ATOM 823 C C . HIS A 1 104 ? -19.465 5.481 30.140 1.00 81.69 104 HIS A C 1
ATOM 825 O O . HIS A 1 104 ? -19.774 5.765 31.294 1.00 81.69 104 HIS A O 1
ATOM 831 N N . GLU A 1 105 ? -18.713 4.417 29.866 1.00 73.88 105 GLU A N 1
ATOM 832 C CA . GLU A 1 105 ? -18.147 3.523 30.886 1.00 73.88 105 GLU A CA 1
ATOM 833 C C . GLU A 1 105 ? -17.055 4.239 31.702 1.00 73.88 105 GLU A C 1
ATOM 835 O O . GLU A 1 105 ? -16.998 4.141 32.929 1.00 73.88 105 GLU A O 1
ATOM 840 N N . PHE A 1 106 ? -16.242 5.067 31.046 1.00 65.19 106 PHE A N 1
ATOM 841 C CA . PHE A 1 106 ? -15.202 5.877 31.677 1.00 65.19 106 PHE A CA 1
ATOM 842 C C . PHE A 1 106 ? -15.727 7.110 32.423 1.00 65.19 106 PHE A C 1
ATOM 844 O O . PHE A 1 106 ? -15.013 7.660 33.263 1.00 65.19 106 PHE A O 1
ATOM 851 N N . GLN A 1 107 ? -16.981 7.526 32.211 1.00 68.19 107 GLN A N 1
ATOM 852 C CA . GLN A 1 107 ? -17.629 8.477 33.122 1.00 68.19 107 GLN A CA 1
ATOM 853 C C . GLN A 1 107 ? -17.775 7.899 34.546 1.00 68.19 107 GLN A C 1
ATOM 855 O O . GLN A 1 107 ? -17.882 8.679 35.493 1.00 68.19 107 GLN A O 1
ATOM 860 N N . GLY A 1 108 ? -17.717 6.568 34.720 1.00 70.00 108 GLY A N 1
ATOM 861 C CA . GLY A 1 108 ? -17.739 5.891 36.024 1.00 70.00 108 GLY A CA 1
ATOM 862 C C . GLY A 1 108 ? -16.362 5.517 36.595 1.00 70.00 108 GLY A C 1
ATOM 863 O O . GLY A 1 108 ? -16.173 5.562 37.810 1.00 70.00 108 GLY A O 1
ATOM 864 N N . THR A 1 109 ? -15.381 5.187 35.750 1.00 57.38 109 THR A N 1
ATOM 865 C CA . THR A 1 109 ? -14.042 4.729 36.171 1.00 57.38 109 THR A CA 1
ATOM 866 C C . THR A 1 109 ? -12.921 5.607 35.606 1.00 57.38 109 THR A C 1
ATOM 868 O O . THR A 1 109 ? -12.615 5.554 34.425 1.00 57.38 109 THR A O 1
ATOM 871 N N . SER A 1 110 ? -12.290 6.377 36.506 1.00 64.31 110 SER A N 1
ATOM 872 C CA . SER A 1 110 ? -10.953 6.994 36.419 1.00 64.31 110 SER A CA 1
ATOM 873 C C . SER A 1 110 ? -10.637 7.846 35.172 1.00 64.31 110 SER A C 1
ATOM 875 O O . SER A 1 110 ? -10.056 7.385 34.192 1.00 64.31 110 SER A O 1
ATOM 877 N N . ARG A 1 111 ? -10.866 9.166 35.277 1.00 72.19 111 ARG A N 1
ATOM 878 C CA . ARG A 1 111 ? -10.317 10.194 34.359 1.00 72.19 111 ARG A CA 1
ATOM 879 C C . ARG A 1 111 ? -8.822 10.009 34.044 1.00 72.19 111 ARG A C 1
ATOM 881 O O . ARG A 1 111 ? -8.382 10.357 32.956 1.00 72.19 111 ARG A O 1
ATOM 888 N N . GLN A 1 112 ? -8.057 9.458 34.985 1.00 76.62 112 GLN A N 1
ATOM 889 C CA . GLN A 1 112 ? -6.613 9.277 34.861 1.00 76.62 112 GLN A CA 1
ATOM 890 C C . GLN A 1 112 ? -6.225 8.263 33.773 1.00 76.62 112 GLN A C 1
ATOM 892 O O . GLN A 1 112 ? -5.195 8.432 33.124 1.00 76.62 112 GLN A O 1
ATOM 897 N N . ASP A 1 113 ? -7.046 7.242 33.540 1.00 75.94 113 ASP A N 1
ATOM 898 C CA . ASP A 1 113 ? -6.773 6.227 32.520 1.00 75.94 113 ASP A CA 1
ATOM 899 C C . ASP A 1 113 ? -7.132 6.738 31.112 1.00 75.94 113 ASP A C 1
ATOM 901 O O . ASP A 1 113 ? -6.440 6.421 30.143 1.00 75.94 113 ASP A O 1
ATOM 905 N N . ILE A 1 114 ? -8.137 7.620 31.004 1.00 72.12 114 ILE A N 1
ATOM 906 C CA . ILE A 1 114 ? -8.476 8.331 29.757 1.00 72.12 114 ILE A CA 1
ATOM 907 C C . ILE A 1 114 ? -7.312 9.220 29.320 1.00 72.12 114 ILE A C 1
ATOM 909 O O . ILE A 1 114 ? -6.920 9.190 28.154 1.00 72.12 114 ILE A O 1
ATOM 913 N N . ASP A 1 115 ? -6.731 9.979 30.252 1.00 81.25 115 ASP A N 1
ATOM 914 C CA . ASP A 1 115 ? -5.589 10.845 29.955 1.00 81.25 115 ASP A CA 1
ATOM 915 C C . ASP A 1 115 ? -4.392 10.023 29.452 1.00 81.25 115 ASP A C 1
ATOM 917 O O . ASP A 1 115 ? -3.740 10.404 28.478 1.00 81.25 115 ASP A O 1
ATOM 921 N N . GLN A 1 116 ? -4.136 8.848 30.040 1.00 82.62 116 GLN A N 1
ATOM 922 C CA . GLN A 1 116 ? -3.085 7.947 29.554 1.00 82.62 116 GLN A CA 1
ATOM 923 C C . GLN A 1 116 ? -3.367 7.415 28.145 1.00 82.62 116 GLN A C 1
ATOM 925 O O . GLN A 1 116 ? -2.452 7.348 27.321 1.00 82.62 116 GLN A O 1
ATOM 930 N N . LEU A 1 117 ? -4.619 7.067 27.846 1.00 79.69 117 LEU A N 1
ATOM 931 C CA . LEU A 1 117 ? -5.018 6.559 26.534 1.00 79.69 117 LEU A CA 1
ATOM 932 C C . LEU A 1 117 ? -4.925 7.655 25.462 1.00 79.69 117 LEU A C 1
ATOM 934 O O . LEU A 1 117 ? -4.398 7.412 24.378 1.00 79.69 117 LEU A O 1
ATOM 938 N N . MET A 1 118 ? -5.328 8.885 25.786 1.00 85.00 118 MET A N 1
ATOM 939 C CA . MET A 1 118 ? -5.185 10.048 24.904 1.00 85.00 118 MET A CA 1
ATOM 940 C C . MET A 1 118 ? -3.717 10.383 24.619 1.00 85.00 118 MET A C 1
ATOM 942 O O . MET A 1 118 ? -3.356 10.666 23.474 1.00 85.00 118 MET A O 1
ATOM 946 N N . ILE A 1 119 ? -2.843 10.291 25.626 1.00 89.12 119 ILE A N 1
ATOM 947 C CA . ILE A 1 119 ? -1.393 10.455 25.444 1.00 89.12 119 ILE A CA 1
ATOM 948 C C . ILE A 1 119 ? -0.840 9.352 24.530 1.00 89.12 119 ILE A C 1
ATOM 950 O O . ILE A 1 119 ? -0.086 9.642 23.599 1.00 89.12 119 ILE A O 1
ATOM 954 N N . ALA A 1 120 ? -1.236 8.094 24.747 1.00 82.94 120 ALA A N 1
ATOM 955 C CA . ALA A 1 120 ? -0.815 6.978 23.904 1.00 82.94 120 ALA A CA 1
ATOM 956 C C . ALA A 1 120 ? -1.274 7.153 22.447 1.00 82.94 120 ALA A C 1
ATOM 958 O O . ALA A 1 120 ? -0.477 6.947 21.530 1.00 82.94 120 ALA A O 1
ATOM 959 N N . LEU A 1 121 ? -2.519 7.591 22.234 1.00 80.94 121 LEU A N 1
ATOM 960 C CA . LEU A 1 121 ? -3.067 7.865 20.907 1.00 80.94 121 LEU A CA 1
ATOM 961 C C . LEU A 1 121 ? -2.299 8.994 20.211 1.00 80.94 121 LEU A C 1
ATOM 963 O O . LEU A 1 121 ? -1.889 8.830 19.066 1.00 80.94 121 LEU A O 1
ATOM 967 N N . THR A 1 122 ? -2.006 10.079 20.930 1.00 89.62 122 THR A N 1
ATOM 968 C CA . THR A 1 122 ? -1.207 11.205 20.418 1.00 89.62 122 THR A CA 1
ATOM 969 C C . THR A 1 122 ? 0.205 10.759 20.014 1.00 89.62 122 THR A C 1
ATOM 971 O O . THR A 1 122 ? 0.745 11.193 18.997 1.00 89.62 122 THR A O 1
ATOM 974 N N . HIS A 1 123 ? 0.830 9.858 20.779 1.00 90.88 123 HIS A N 1
ATOM 975 C CA . HIS A 1 123 ? 2.130 9.288 20.409 1.00 90.88 123 HIS A CA 1
ATOM 976 C C . HIS A 1 123 ? 2.056 8.400 19.166 1.00 90.88 123 HIS A C 1
ATOM 978 O O . HIS A 1 123 ? 2.985 8.403 18.355 1.00 90.88 123 HIS A O 1
ATOM 984 N N . LEU A 1 124 ? 0.973 7.639 19.016 1.00 84.25 124 LEU A N 1
ATOM 985 C CA . LEU A 1 124 ? 0.745 6.790 17.852 1.00 84.25 124 LEU A CA 1
ATOM 986 C C . LEU A 1 124 ? 0.522 7.640 16.596 1.00 84.25 124 LEU A C 1
ATOM 988 O O . LEU A 1 124 ? 1.153 7.386 15.573 1.00 84.25 124 LEU A O 1
ATOM 992 N N . GLU A 1 125 ? -0.288 8.692 16.709 1.00 88.81 125 GLU A N 1
ATOM 993 C CA . GLU A 1 125 ? -0.503 9.693 15.663 1.00 88.81 125 GLU A CA 1
ATOM 994 C C . GLU A 1 125 ? 0.821 10.328 15.236 1.00 88.81 125 GLU A C 1
ATOM 996 O O . GLU A 1 125 ? 1.173 10.302 14.058 1.00 88.81 125 GLU A O 1
ATOM 1001 N N . ARG A 1 126 ? 1.621 10.806 16.194 1.00 93.12 126 ARG A N 1
ATOM 1002 C CA . ARG A 1 126 ? 2.909 11.433 15.885 1.00 93.12 126 ARG A CA 1
ATOM 1003 C C . ARG A 1 126 ? 3.880 10.470 15.208 1.00 93.12 126 ARG A C 1
ATOM 1005 O O . ARG A 1 126 ? 4.542 10.834 14.245 1.00 93.12 126 ARG A O 1
ATOM 1012 N N . ARG A 1 127 ? 3.914 9.210 15.650 1.00 88.00 127 ARG A N 1
ATOM 1013 C CA . ARG A 1 127 ? 4.720 8.164 15.008 1.00 88.00 127 ARG A CA 1
ATOM 1014 C C . ARG A 1 127 ? 4.260 7.877 13.577 1.00 88.00 127 ARG A C 1
ATOM 1016 O O . ARG A 1 127 ? 5.109 7.595 12.736 1.00 88.00 127 ARG A O 1
ATOM 1023 N N . LEU A 1 128 ? 2.953 7.911 13.309 1.00 77.31 128 LEU A N 1
ATOM 1024 C CA . LEU A 1 128 ? 2.409 7.721 11.964 1.00 77.31 128 LEU A CA 1
ATOM 1025 C C . LEU A 1 128 ? 2.814 8.871 11.038 1.00 77.31 128 LEU A C 1
ATOM 1027 O O . LEU A 1 128 ? 3.304 8.606 9.941 1.00 77.31 128 LEU A O 1
ATOM 1031 N N . VAL A 1 129 ? 2.699 10.117 11.500 1.00 94.06 129 VAL A N 1
ATOM 1032 C CA . VAL A 1 129 ? 3.160 11.297 10.750 1.00 94.06 129 VAL A CA 1
ATOM 1033 C C . VAL A 1 129 ? 4.653 11.184 10.433 1.00 94.06 129 VAL A C 1
ATOM 1035 O O . VAL A 1 129 ? 5.018 11.217 9.262 1.00 94.06 129 VAL A O 1
ATOM 1038 N N . ASP A 1 130 ? 5.495 10.884 11.428 1.00 91.50 130 ASP A N 1
ATOM 1039 C CA . ASP A 1 130 ? 6.938 10.694 11.217 1.00 91.50 130 ASP A CA 1
ATOM 1040 C C . ASP A 1 130 ? 7.239 9.593 10.178 1.00 91.50 130 ASP A C 1
ATOM 1042 O O . ASP A 1 130 ? 8.218 9.662 9.431 1.00 91.50 130 ASP A O 1
ATOM 1046 N N . THR A 1 131 ? 6.444 8.516 10.143 1.00 85.19 131 THR A N 1
ATOM 1047 C CA . THR A 1 131 ? 6.631 7.455 9.142 1.00 85.19 131 THR A CA 1
ATOM 1048 C C . THR A 1 131 ? 6.220 7.878 7.739 1.00 85.19 131 THR A C 1
ATOM 1050 O O . THR A 1 131 ? 6.862 7.433 6.787 1.00 85.19 131 THR A O 1
ATOM 1053 N N . ILE A 1 132 ? 5.197 8.725 7.610 1.00 85.00 132 ILE A N 1
ATOM 1054 C CA . ILE A 1 132 ? 4.755 9.275 6.326 1.00 85.00 132 ILE A CA 1
ATOM 1055 C C . ILE A 1 132 ? 5.803 10.255 5.798 1.00 85.00 132 ILE A C 1
ATOM 1057 O O . ILE A 1 132 ? 6.243 10.094 4.665 1.00 85.00 132 ILE A O 1
ATOM 1061 N N . GLU A 1 133 ? 6.297 11.173 6.631 1.00 93.19 133 GLU A N 1
ATOM 1062 C CA . GLU A 1 133 ? 7.350 12.126 6.248 1.00 93.19 133 GLU A CA 1
ATOM 1063 C C . GLU A 1 133 ? 8.618 11.399 5.768 1.00 93.19 133 GLU A C 1
ATOM 1065 O O . GLU A 1 133 ? 9.157 11.683 4.701 1.00 93.19 133 GLU A O 1
ATOM 1070 N N . ARG A 1 134 ? 9.057 10.352 6.482 1.00 88.81 134 ARG A N 1
ATOM 1071 C CA . ARG A 1 134 ? 10.194 9.522 6.036 1.00 88.81 134 ARG A CA 1
ATOM 1072 C C . ARG A 1 134 ? 9.924 8.768 4.737 1.00 88.81 134 ARG A C 1
ATOM 1074 O O . ARG A 1 134 ? 10.873 8.403 4.039 1.00 88.81 134 ARG A O 1
ATOM 1081 N N . ALA A 1 135 ? 8.671 8.425 4.452 1.00 73.31 135 ALA A N 1
ATOM 1082 C CA . ALA A 1 135 ? 8.308 7.793 3.191 1.00 73.31 135 ALA A CA 1
ATOM 1083 C C . ALA A 1 135 ? 8.372 8.810 2.044 1.00 73.31 135 ALA A C 1
ATOM 1085 O O . ALA A 1 135 ? 8.932 8.485 0.998 1.00 73.31 135 ALA A O 1
ATOM 1086 N N . GLU A 1 136 ? 7.896 10.035 2.268 1.00 88.88 136 GLU A N 1
ATOM 1087 C CA . GLU A 1 136 ? 7.982 11.156 1.327 1.00 88.88 136 GLU A CA 1
ATOM 1088 C C . GLU A 1 136 ? 9.440 11.497 0.988 1.00 88.88 136 GLU A C 1
ATOM 1090 O O . GLU A 1 136 ? 9.819 11.438 -0.179 1.00 88.88 136 GLU A O 1
ATOM 1095 N N . GLU A 1 137 ? 10.310 11.668 1.991 1.00 93.06 137 GLU A N 1
ATOM 1096 C CA . GLU A 1 137 ? 11.750 11.909 1.780 1.00 93.06 137 GLU A CA 1
ATOM 1097 C C . GLU A 1 137 ? 12.415 10.819 0.919 1.00 93.06 137 GLU A C 1
ATOM 1099 O O . GLU A 1 137 ? 13.302 11.082 0.098 1.00 93.06 137 GLU A O 1
ATOM 1104 N N . ARG A 1 138 ? 12.003 9.556 1.099 1.00 89.38 138 ARG A N 1
ATOM 1105 C CA . ARG A 1 138 ? 12.507 8.432 0.297 1.00 89.38 138 ARG A CA 1
ATOM 1106 C C . ARG A 1 138 ? 11.998 8.492 -1.138 1.00 89.38 138 ARG A C 1
ATOM 1108 O O . ARG A 1 138 ? 12.775 8.188 -2.044 1.00 89.38 138 ARG A O 1
ATOM 1115 N N . ILE A 1 139 ? 10.733 8.855 -1.344 1.00 86.19 139 ILE A N 1
ATOM 1116 C CA . ILE A 1 139 ? 10.138 9.025 -2.674 1.00 86.19 139 ILE A CA 1
ATOM 1117 C C . ILE A 1 139 ? 10.832 10.177 -3.404 1.00 86.19 139 ILE A C 1
ATOM 1119 O O . ILE A 1 139 ? 11.290 9.979 -4.528 1.00 86.19 139 ILE A O 1
ATOM 1123 N N . ASP A 1 140 ? 11.029 11.320 -2.754 1.00 91.75 140 ASP A N 1
ATOM 1124 C CA . ASP A 1 140 ? 11.737 12.469 -3.325 1.00 91.75 140 ASP A CA 1
ATOM 1125 C C . ASP A 1 140 ? 13.191 12.138 -3.664 1.00 91.75 140 ASP A C 1
ATOM 1127 O O . ASP A 1 140 ? 13.683 12.459 -4.750 1.00 91.75 140 ASP A O 1
ATOM 1131 N N . GLY A 1 141 ? 13.880 11.410 -2.781 1.00 90.69 141 GLY A N 1
ATOM 1132 C CA . GLY A 1 141 ? 15.234 10.928 -3.039 1.00 90.69 141 GLY A CA 1
ATOM 1133 C C . GLY A 1 141 ? 15.318 9.986 -4.246 1.00 90.69 141 GLY A C 1
ATOM 1134 O O . GLY A 1 141 ? 16.282 10.045 -5.017 1.00 90.69 141 GLY A O 1
ATOM 1135 N N . LEU A 1 142 ? 14.317 9.122 -4.443 1.00 84.25 142 LEU A N 1
ATOM 1136 C CA . LEU A 1 142 ? 14.220 8.262 -5.624 1.00 84.25 142 LEU A CA 1
ATOM 1137 C C . LEU A 1 142 ? 13.910 9.074 -6.886 1.00 84.25 142 LEU A C 1
ATOM 1139 O O . LEU A 1 142 ? 14.577 8.870 -7.901 1.00 84.25 142 LEU A O 1
ATOM 1143 N N . SER A 1 143 ? 12.987 10.031 -6.810 1.00 85.62 143 SER A N 1
ATOM 1144 C CA . SER A 1 143 ? 12.639 10.943 -7.904 1.00 85.62 143 SER A CA 1
ATOM 1145 C C . SER A 1 143 ? 13.844 11.771 -8.363 1.00 85.62 143 SER A C 1
ATOM 1147 O O . SER A 1 143 ? 14.139 11.826 -9.557 1.00 85.62 143 SER A O 1
ATOM 1149 N N . ALA A 1 144 ? 14.625 12.331 -7.436 1.00 91.44 144 ALA A N 1
ATOM 1150 C CA . ALA A 1 144 ? 15.844 13.075 -7.758 1.00 91.44 144 ALA A CA 1
ATOM 1151 C C . ALA A 1 144 ? 16.908 12.185 -8.427 1.00 91.44 144 ALA A C 1
ATOM 1153 O O . ALA A 1 144 ? 17.550 12.585 -9.402 1.00 91.44 144 ALA A O 1
ATOM 1154 N N . ARG A 1 145 ? 17.082 10.947 -7.943 1.00 91.25 145 ARG A N 1
ATOM 1155 C CA . ARG A 1 145 ? 17.986 9.967 -8.569 1.00 91.25 145 ARG A CA 1
ATOM 1156 C C . ARG A 1 145 ? 17.528 9.589 -9.974 1.00 91.25 145 ARG A C 1
ATOM 1158 O O . ARG A 1 145 ? 18.377 9.459 -10.855 1.00 91.25 145 ARG A O 1
ATOM 1165 N N . LEU A 1 146 ? 16.223 9.433 -10.192 1.00 85.38 146 LEU A N 1
ATOM 1166 C CA . LEU A 1 146 ? 15.659 9.180 -11.517 1.00 85.38 146 LEU A CA 1
ATOM 1167 C C . LEU A 1 146 ? 15.921 10.354 -12.463 1.00 85.38 146 LEU A C 1
ATOM 1169 O O . LEU A 1 146 ? 16.441 10.117 -13.547 1.00 85.38 146 LEU A O 1
ATOM 1173 N N . GLN A 1 147 ? 15.703 11.600 -12.034 1.00 89.12 147 GLN A N 1
ATOM 1174 C CA . GLN A 1 147 ? 15.999 12.784 -12.852 1.00 89.12 147 GLN A CA 1
ATOM 1175 C C . GLN A 1 147 ? 17.490 12.920 -13.198 1.00 89.12 147 GLN A C 1
ATOM 1177 O O . GLN A 1 147 ? 17.838 13.290 -14.318 1.00 89.12 147 GLN A O 1
ATOM 1182 N N . LEU A 1 148 ? 18.400 12.623 -12.262 1.00 89.62 148 LEU A N 1
ATOM 1183 C CA . LEU A 1 148 ? 19.842 12.619 -12.547 1.00 89.62 148 LEU A CA 1
ATOM 1184 C C . LEU A 1 148 ? 20.212 11.530 -13.557 1.00 89.62 148 LEU A C 1
ATOM 1186 O O . LEU A 1 148 ? 21.017 11.767 -14.459 1.00 89.62 148 LEU A O 1
ATOM 1190 N N . LEU A 1 149 ? 19.619 10.342 -13.421 1.00 84.81 149 LEU A N 1
ATOM 1191 C CA . LEU A 1 149 ? 19.812 9.258 -14.376 1.00 84.81 149 LEU A CA 1
ATOM 1192 C C . LEU A 1 149 ? 19.245 9.620 -15.748 1.00 84.81 149 LEU A C 1
ATOM 1194 O O . LEU A 1 149 ? 19.911 9.336 -16.735 1.00 84.81 149 LEU A O 1
ATOM 1198 N N . GLU A 1 150 ? 18.077 10.249 -15.811 1.00 87.69 150 GLU A N 1
ATOM 1199 C CA . GLU A 1 150 ? 17.440 10.709 -17.044 1.00 87.69 150 GLU A CA 1
ATOM 1200 C C . GLU A 1 150 ? 18.281 11.784 -17.737 1.00 87.69 150 GLU A C 1
ATOM 1202 O O . GLU A 1 150 ? 18.593 11.643 -18.915 1.00 87.69 150 GLU A O 1
ATOM 1207 N N . LYS A 1 151 ? 18.774 12.790 -17.001 1.00 86.19 151 LYS A N 1
ATOM 1208 C CA . LYS A 1 151 ? 19.713 13.793 -17.535 1.00 86.19 151 LYS A CA 1
ATOM 1209 C C . LYS A 1 151 ? 21.011 13.166 -18.043 1.00 86.19 151 LYS A C 1
ATOM 1211 O O . LYS A 1 151 ? 21.532 13.606 -19.062 1.00 86.19 151 LYS A O 1
ATOM 1216 N N . ALA A 1 152 ? 21.526 12.133 -17.376 1.00 84.75 152 ALA A N 1
ATOM 1217 C CA . ALA A 1 152 ? 22.708 11.408 -17.842 1.00 84.75 152 ALA A CA 1
ATOM 1218 C C . ALA A 1 152 ? 22.448 10.580 -19.118 1.00 84.75 152 ALA A C 1
ATOM 1220 O O . ALA A 1 152 ? 23.385 10.349 -19.875 1.00 84.75 152 ALA A O 1
ATOM 1221 N N . VAL A 1 153 ? 21.207 10.135 -19.365 1.00 84.06 153 VAL A N 1
ATOM 1222 C CA . VAL A 1 153 ? 20.801 9.486 -20.632 1.00 84.06 153 VAL A CA 1
ATOM 1223 C C . VAL A 1 153 ? 20.606 10.528 -21.728 1.00 84.06 153 VAL A C 1
ATOM 1225 O O . VAL A 1 153 ? 21.230 10.444 -22.780 1.00 84.06 153 VAL A O 1
ATOM 1228 N N . ALA A 1 154 ? 19.749 11.521 -21.474 1.00 80.38 154 ALA A N 1
ATOM 1229 C CA . ALA A 1 154 ? 19.364 12.548 -22.438 1.00 80.38 154 ALA A CA 1
ATOM 1230 C C . ALA A 1 154 ? 20.540 13.455 -22.821 1.00 80.38 154 ALA A C 1
ATOM 1232 O O . ALA A 1 154 ? 20.604 13.961 -23.936 1.00 80.38 154 ALA A O 1
ATOM 1233 N N . GLY A 1 155 ? 21.496 13.629 -21.905 1.00 69.31 155 GLY A N 1
ATOM 1234 C CA . GLY A 1 155 ? 22.697 14.423 -22.108 1.00 69.31 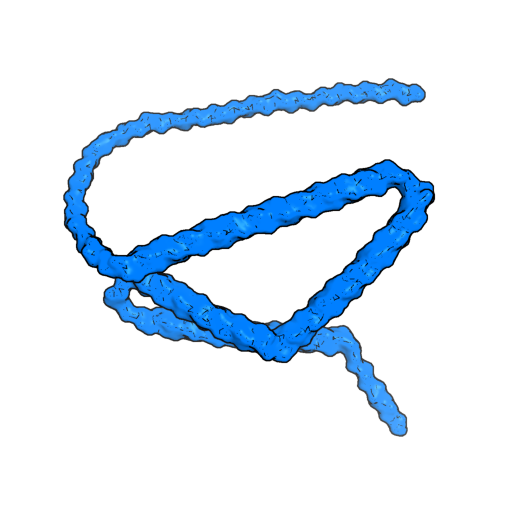155 GLY A CA 1
ATOM 1235 C C . GLY A 1 155 ? 23.669 13.863 -23.142 1.00 69.31 155 GLY A C 1
ATOM 1236 O O . GLY A 1 155 ? 24.605 14.585 -23.464 1.00 69.31 155 GLY A O 1
ATOM 1237 N N . GLY A 1 156 ? 23.481 12.635 -23.656 1.00 56.69 156 GLY A N 1
ATOM 1238 C CA . GLY A 1 156 ? 24.115 12.158 -24.896 1.00 56.69 156 GLY A CA 1
ATOM 1239 C C . GLY A 1 156 ? 25.621 12.416 -25.016 1.00 56.69 156 GLY A C 1
ATOM 1240 O O . GLY A 1 156 ? 26.144 12.548 -26.122 1.00 56.69 156 GLY A O 1
ATOM 1241 N N . ALA A 1 157 ? 26.333 12.527 -23.893 1.00 48.59 157 ALA A N 1
ATOM 1242 C CA . ALA A 1 157 ? 27.748 12.823 -23.884 1.00 48.59 157 ALA A CA 1
ATOM 1243 C C . ALA A 1 157 ? 28.485 11.508 -24.096 1.00 48.59 157 ALA A C 1
ATOM 1245 O O . ALA A 1 157 ? 28.853 10.801 -23.161 1.00 48.59 157 ALA A O 1
ATOM 1246 N N . SER A 1 158 ? 28.692 11.214 -25.375 1.00 50.16 158 SER A N 1
ATOM 1247 C CA . SER A 1 158 ? 29.978 10.804 -25.926 1.00 50.16 158 SER A CA 1
ATOM 1248 C C . SER A 1 158 ? 31.153 11.429 -25.140 1.00 50.16 158 SER A C 1
ATOM 1250 O O . SER A 1 158 ? 31.798 12.380 -25.578 1.00 50.16 158 SER A O 1
ATOM 1252 N N . SER A 1 159 ? 31.463 10.899 -23.963 1.00 51.47 159 SER A N 1
ATOM 1253 C CA . SER A 1 159 ? 32.813 10.920 -23.423 1.00 51.47 159 SER A CA 1
ATOM 1254 C C . SER A 1 159 ? 33.328 9.496 -23.528 1.00 51.47 159 SER A C 1
ATOM 1256 O O . SER A 1 159 ? 33.163 8.643 -22.660 1.00 51.47 159 SER A O 1
ATOM 1258 N N . SER A 1 160 ? 33.917 9.239 -24.694 1.00 48.69 160 SER A N 1
ATOM 1259 C CA . SER A 1 160 ? 34.844 8.139 -24.905 1.00 48.69 160 SER A CA 1
ATOM 1260 C C . SER A 1 160 ? 35.754 8.024 -23.673 1.00 48.69 160 SER A C 1
ATOM 1262 O O . SER A 1 160 ? 36.392 9.023 -23.313 1.00 48.69 160 SER A O 1
ATOM 1264 N N . PRO A 1 161 ? 35.806 6.878 -22.972 1.00 46.66 161 PRO A N 1
ATOM 1265 C CA . PRO A 1 161 ? 36.760 6.713 -21.895 1.00 46.66 161 PRO A CA 1
ATOM 1266 C C . PRO A 1 161 ? 38.154 6.742 -22.521 1.00 46.66 161 PRO A C 1
ATOM 1268 O O . PRO A 1 161 ? 38.563 5.814 -23.219 1.00 46.66 161 PRO A O 1
ATOM 1271 N N . ALA A 1 162 ? 38.887 7.830 -22.281 1.00 55.06 162 ALA A N 1
ATOM 1272 C CA . ALA A 1 162 ? 40.321 7.857 -22.504 1.00 55.06 162 ALA A CA 1
ATOM 1273 C C . ALA A 1 162 ? 40.945 6.633 -21.800 1.00 55.06 162 ALA A C 1
ATOM 1275 O O . ALA A 1 162 ? 40.547 6.308 -20.674 1.00 55.06 162 ALA A O 1
ATOM 1276 N N . PRO A 1 163 ? 41.887 5.923 -22.444 1.00 55.03 163 PRO A N 1
ATOM 1277 C CA . PRO A 1 163 ? 42.437 4.687 -21.914 1.00 55.03 163 PRO A CA 1
ATOM 1278 C C . PRO A 1 163 ? 43.066 4.938 -20.543 1.00 55.03 163 PRO A C 1
ATOM 1280 O O . PRO A 1 163 ? 43.943 5.785 -20.377 1.00 55.03 163 PRO A O 1
ATOM 1283 N N . ILE A 1 164 ? 42.594 4.172 -19.562 1.00 59.41 164 ILE A N 1
ATOM 1284 C CA . ILE A 1 164 ? 43.099 4.134 -18.194 1.00 59.41 164 ILE A CA 1
ATOM 1285 C C . ILE A 1 164 ? 44.597 3.811 -18.243 1.00 59.41 164 ILE A C 1
ATOM 1287 O O . ILE A 1 164 ? 45.007 2.671 -18.474 1.00 59.41 164 ILE A O 1
ATOM 1291 N N . ALA A 1 165 ? 45.429 4.825 -18.009 1.00 61.84 165 ALA A N 1
ATOM 1292 C CA . ALA A 1 165 ? 46.828 4.631 -17.676 1.00 61.84 165 ALA A CA 1
ATOM 1293 C C . ALA A 1 165 ? 46.899 3.877 -16.339 1.00 61.84 165 ALA A C 1
ATOM 1295 O O . ALA A 1 165 ? 46.395 4.340 -15.317 1.00 61.84 165 ALA A O 1
ATOM 1296 N N . LYS A 1 166 ? 47.502 2.685 -16.373 1.00 61.78 166 LYS A N 1
ATOM 1297 C CA . LYS A 1 166 ? 47.721 1.791 -15.229 1.00 61.78 166 LYS A CA 1
ATOM 1298 C C . LYS A 1 166 ? 48.300 2.558 -14.023 1.00 61.78 166 LYS A C 1
ATOM 1300 O O . LYS A 1 166 ? 49.438 3.025 -14.115 1.00 61.78 166 LYS A O 1
ATOM 1305 N N . PRO A 1 167 ? 47.601 2.642 -12.876 1.00 58.78 167 PRO A N 1
ATOM 1306 C CA . PRO A 1 167 ? 48.212 3.137 -11.653 1.00 58.78 167 PRO A CA 1
ATOM 1307 C C . PRO A 1 167 ? 49.167 2.079 -11.078 1.00 58.78 167 PRO A C 1
ATOM 1309 O O . PRO A 1 167 ? 48.810 0.918 -10.874 1.00 58.78 167 PRO A O 1
ATOM 1312 N N . LYS A 1 168 ? 50.413 2.504 -10.846 1.00 66.38 168 LYS A N 1
ATOM 1313 C CA . LYS A 1 168 ? 51.483 1.759 -10.163 1.00 66.38 168 LYS A CA 1
ATOM 1314 C C . LYS A 1 168 ? 51.006 1.238 -8.791 1.00 66.38 168 LYS A C 1
ATOM 1316 O O . LYS A 1 168 ? 50.391 2.006 -8.051 1.00 66.38 168 LYS A O 1
ATOM 1321 N N . PRO A 1 169 ? 51.345 -0.003 -8.394 1.00 60.19 169 PRO A N 1
ATOM 1322 C CA . PRO A 1 169 ? 51.038 -0.509 -7.062 1.00 60.19 169 PRO A CA 1
ATOM 1323 C C . PRO A 1 169 ? 51.977 0.138 -6.031 1.00 60.19 169 PRO A C 1
ATOM 1325 O O . PRO A 1 169 ? 53.193 -0.031 -6.093 1.00 60.19 169 PRO A O 1
ATOM 1328 N N . GLY A 1 170 ? 51.402 0.890 -5.091 1.00 58.62 170 GLY A N 1
ATOM 1329 C CA . GLY A 1 170 ? 52.072 1.441 -3.907 1.00 58.62 170 GLY A CA 1
ATOM 1330 C C . GLY A 1 170 ? 51.463 0.880 -2.611 1.00 58.62 170 GLY A C 1
ATOM 1331 O O . GLY A 1 170 ? 50.320 0.427 -2.628 1.00 58.62 170 GLY A O 1
ATOM 1332 N N . PRO A 1 171 ? 52.222 0.833 -1.502 1.00 58.00 171 PRO A N 1
ATOM 1333 C CA . PRO A 1 171 ? 52.124 -0.229 -0.505 1.00 58.00 171 PRO A CA 1
ATOM 1334 C C . PRO A 1 171 ? 51.014 -0.049 0.538 1.00 58.00 171 PRO A C 1
ATOM 1336 O O . PRO A 1 171 ? 50.701 1.050 0.991 1.00 58.00 171 PRO A O 1
ATOM 1339 N N . LYS A 1 172 ? 50.494 -1.206 0.968 1.00 56.34 172 LYS A N 1
ATOM 1340 C CA . LYS A 1 172 ? 49.601 -1.433 2.110 1.00 56.34 172 LYS A CA 1
ATOM 1341 C C . LYS A 1 172 ? 50.074 -0.682 3.363 1.00 56.34 172 LYS A C 1
ATOM 1343 O O . LYS A 1 172 ? 51.173 -0.942 3.849 1.00 56.34 172 LYS A O 1
ATOM 1348 N N . LYS A 1 173 ? 49.199 0.138 3.952 1.00 56.62 173 LYS A N 1
ATOM 1349 C CA . LYS A 1 173 ? 49.282 0.519 5.368 1.00 56.62 173 LYS A CA 1
ATOM 1350 C C . LYS A 1 173 ? 48.031 0.064 6.109 1.00 56.62 173 LYS A C 1
ATOM 1352 O O . LYS A 1 173 ? 46.952 0.629 5.990 1.00 56.62 173 LYS A O 1
ATOM 1357 N N . THR A 1 174 ? 48.242 -1.017 6.839 1.00 55.31 174 THR A N 1
ATOM 1358 C CA . THR A 1 174 ? 47.485 -1.531 7.971 1.00 55.31 174 THR A CA 1
ATOM 1359 C C . THR A 1 174 ? 47.429 -0.489 9.086 1.00 55.31 174 THR A C 1
ATOM 1361 O O . THR A 1 174 ? 48.482 -0.074 9.551 1.00 55.31 174 THR A O 1
ATOM 1364 N N . THR A 1 175 ? 46.230 -0.147 9.546 1.00 55.34 175 THR A N 1
ATOM 1365 C CA . THR A 1 175 ? 45.880 0.248 10.925 1.00 55.34 175 THR A CA 1
ATOM 1366 C C . THR A 1 175 ? 44.348 0.223 11.016 1.00 55.34 175 THR A C 1
ATOM 1368 O O . THR A 1 175 ? 43.668 0.466 10.029 1.00 55.34 175 THR A O 1
ATOM 1371 N N . GLU A 1 176 ? 43.654 -0.020 12.116 1.00 51.69 176 GLU A N 1
ATOM 1372 C CA . GLU A 1 176 ? 43.880 -0.706 13.382 1.00 51.69 176 GLU A CA 1
ATOM 1373 C C . GLU A 1 176 ? 42.485 -0.660 14.036 1.00 51.69 176 GLU A C 1
ATOM 1375 O O . GLU A 1 176 ? 41.850 0.395 14.101 1.00 51.69 176 GLU A O 1
ATOM 1380 N N . LYS A 1 177 ? 41.939 -1.819 14.420 1.00 53.06 177 LYS A N 1
ATOM 1381 C CA . LYS A 1 177 ? 40.626 -1.926 15.072 1.00 53.06 177 LYS A CA 1
ATOM 1382 C C . LYS A 1 177 ? 40.654 -1.181 16.408 1.00 53.06 177 LYS A C 1
ATOM 1384 O O . LYS A 1 177 ? 41.385 -1.587 17.305 1.00 53.06 177 LYS A O 1
ATOM 1389 N N . LYS A 1 178 ? 39.770 -0.196 16.596 1.00 63.41 178 LYS A N 1
ATOM 1390 C CA . LYS A 1 178 ? 39.464 0.368 17.919 1.00 63.41 178 LYS A CA 1
ATOM 1391 C C . LYS A 1 178 ? 38.038 -0.001 18.329 1.00 63.41 178 LYS A C 1
ATOM 1393 O O . LYS A 1 178 ? 37.064 0.480 17.762 1.00 63.41 178 LYS A O 1
ATOM 1398 N N . ALA A 1 179 ? 37.944 -0.907 19.297 1.00 62.12 179 ALA A N 1
ATOM 1399 C CA . ALA A 1 179 ? 36.708 -1.327 19.947 1.00 62.12 179 ALA A CA 1
ATOM 1400 C C . ALA A 1 179 ? 36.171 -0.237 20.896 1.00 62.12 179 ALA A C 1
ATOM 1402 O O . ALA A 1 179 ? 36.975 0.417 21.564 1.00 62.12 179 ALA A O 1
ATOM 1403 N N . PRO A 1 180 ? 34.843 -0.087 21.057 1.00 64.69 180 PRO A N 1
ATOM 1404 C CA . PRO A 1 180 ? 34.278 0.593 22.212 1.00 64.69 180 PRO A CA 1
ATOM 1405 C C . PRO A 1 180 ? 33.831 -0.395 23.301 1.00 64.69 180 PRO A C 1
ATOM 1407 O O . PRO A 1 180 ? 33.260 -1.457 23.054 1.00 64.69 180 PRO A O 1
ATOM 1410 N N . ALA A 1 181 ? 34.151 -0.006 24.532 1.00 63.66 181 ALA A N 1
ATOM 1411 C CA . ALA A 1 181 ? 34.073 -0.778 25.758 1.00 63.66 181 ALA A CA 1
ATOM 1412 C C . ALA A 1 181 ? 32.640 -1.006 26.275 1.00 63.66 181 ALA A C 1
ATOM 1414 O O . ALA A 1 181 ? 31.795 -0.111 26.272 1.00 63.66 181 ALA A O 1
ATOM 1415 N N . LYS A 1 182 ? 32.421 -2.205 26.831 1.00 57.31 182 LYS A N 1
ATOM 1416 C CA . LYS A 1 182 ? 31.286 -2.579 27.690 1.00 57.31 182 LYS A CA 1
ATOM 1417 C C . LYS A 1 182 ? 31.199 -1.650 28.911 1.00 57.31 182 LYS A C 1
ATOM 1419 O O . LYS A 1 182 ? 32.020 -1.757 29.821 1.00 57.31 182 LYS A O 1
ATOM 1424 N N . LYS A 1 183 ? 30.156 -0.818 28.997 1.00 64.50 183 LYS A N 1
ATOM 1425 C CA . LYS A 1 183 ? 29.712 -0.211 30.263 1.00 64.50 183 LYS A CA 1
ATOM 1426 C C . LYS A 1 183 ? 28.786 -1.192 30.989 1.00 64.50 183 LYS A C 1
ATOM 1428 O O . LYS A 1 183 ? 27.691 -1.485 30.524 1.00 64.50 183 LYS A O 1
ATOM 1433 N N . LYS A 1 184 ? 29.257 -1.710 32.127 1.00 61.28 184 LYS A N 1
ATOM 1434 C CA . LYS A 1 184 ? 28.454 -2.404 33.143 1.00 61.28 184 LYS A CA 1
ATOM 1435 C C . LYS A 1 184 ? 27.540 -1.379 33.826 1.00 61.28 184 LYS A C 1
ATOM 1437 O O . LYS A 1 184 ? 28.050 -0.444 34.435 1.00 61.28 184 LYS A O 1
ATOM 1442 N N . SER A 1 185 ? 26.226 -1.575 33.781 1.00 59.75 185 SER A N 1
ATOM 1443 C CA . SER A 1 185 ? 25.270 -0.911 34.675 1.00 59.75 185 SER A CA 1
ATOM 1444 C C . SER A 1 185 ? 24.646 -1.957 35.598 1.00 59.75 185 SER A C 1
ATOM 1446 O O . SER A 1 185 ? 24.062 -2.936 35.138 1.00 59.75 185 SER A O 1
ATOM 1448 N N . ALA A 1 186 ? 24.841 -1.766 36.901 1.00 65.44 186 ALA A N 1
ATOM 1449 C CA . ALA A 1 186 ? 24.351 -2.620 37.975 1.00 65.44 186 ALA A CA 1
ATOM 1450 C C . ALA A 1 186 ? 22.835 -2.439 38.214 1.00 65.44 186 ALA A C 1
ATOM 1452 O O . ALA A 1 186 ? 22.336 -1.323 38.069 1.00 65.44 186 ALA A O 1
ATOM 1453 N N . PRO A 1 187 ? 22.104 -3.484 38.646 1.00 65.62 187 PRO A N 1
ATOM 1454 C CA . PRO A 1 187 ? 20.724 -3.352 39.098 1.00 65.62 187 PRO A CA 1
ATOM 1455 C C . PRO A 1 187 ? 20.664 -3.043 40.603 1.00 65.62 187 PRO A C 1
ATOM 1457 O O . PRO A 1 187 ? 20.990 -3.878 41.448 1.00 65.62 187 PRO A O 1
ATOM 1460 N N . GLY A 1 188 ? 20.211 -1.836 40.946 1.00 65.06 188 GLY A N 1
ATOM 1461 C CA . GLY A 1 188 ? 19.860 -1.463 42.314 1.00 65.06 188 GLY A CA 1
ATOM 1462 C C . GLY A 1 188 ? 18.491 -2.025 42.702 1.00 65.06 188 GLY A C 1
ATOM 1463 O O . GLY A 1 188 ? 17.464 -1.474 42.320 1.00 65.06 188 GLY A O 1
ATOM 1464 N N . LYS A 1 189 ? 18.469 -3.105 43.490 1.00 64.38 189 LYS A N 1
ATOM 1465 C CA . LYS A 1 189 ? 17.276 -3.556 44.221 1.00 64.38 189 LYS A CA 1
ATOM 1466 C C . LYS A 1 189 ? 17.113 -2.705 45.484 1.00 64.38 189 LYS A C 1
ATOM 1468 O O . LYS A 1 189 ? 17.940 -2.775 46.388 1.00 64.38 189 LYS A O 1
ATOM 1473 N N . ARG A 1 190 ? 16.022 -1.943 45.576 1.00 63.91 190 ARG A N 1
ATOM 1474 C CA . ARG A 1 190 ? 15.510 -1.392 46.840 1.00 63.91 190 ARG A CA 1
ATOM 1475 C C . ARG A 1 190 ? 14.092 -1.904 47.064 1.00 63.91 190 ARG A C 1
ATOM 1477 O O . ARG A 1 190 ? 13.116 -1.309 46.630 1.00 63.91 190 ARG A O 1
ATOM 1484 N N . SER A 1 191 ? 14.011 -3.028 47.759 1.00 64.88 191 SER A N 1
ATOM 1485 C CA . SER A 1 191 ? 12.821 -3.505 48.453 1.00 64.88 191 SER A CA 1
ATOM 1486 C C . SER A 1 191 ? 12.554 -2.600 49.657 1.00 64.88 191 SER A C 1
ATOM 1488 O O . SER A 1 191 ? 13.398 -2.481 50.547 1.00 64.88 191 SER A O 1
ATOM 1490 N N . ARG A 1 192 ? 11.386 -1.956 49.692 1.00 65.25 192 ARG A N 1
ATOM 1491 C CA . ARG A 1 192 ? 10.892 -1.236 50.868 1.00 65.25 192 ARG A CA 1
ATOM 1492 C C . ARG A 1 192 ? 9.523 -1.801 51.229 1.00 65.25 192 ARG A C 1
ATOM 1494 O O . ARG A 1 192 ? 8.535 -1.512 50.570 1.00 65.25 192 ARG A O 1
ATOM 1501 N N . ALA A 1 193 ? 9.513 -2.631 52.264 1.00 69.31 193 ALA A N 1
ATOM 1502 C CA . ALA A 1 193 ? 8.316 -3.043 52.974 1.00 69.31 193 ALA A CA 1
ATOM 1503 C C . ALA A 1 193 ? 7.846 -1.907 53.900 1.00 69.31 193 ALA A C 1
ATOM 1505 O O . ALA A 1 193 ? 8.662 -1.276 54.578 1.00 69.31 193 ALA A O 1
ATOM 1506 N N . ARG A 1 194 ? 6.536 -1.675 53.945 1.00 65.00 194 ARG A N 1
ATOM 1507 C CA . ARG A 1 194 ? 5.782 -1.045 55.042 1.00 65.00 194 ARG A CA 1
ATOM 1508 C C . ARG A 1 194 ? 4.420 -1.750 55.035 1.00 65.00 194 ARG A C 1
ATOM 1510 O O . ARG A 1 194 ? 3.839 -1.863 53.963 1.00 65.00 194 ARG A O 1
ATOM 1517 N N . LYS A 1 195 ? 4.163 -2.572 56.055 1.00 66.56 195 LYS A N 1
ATOM 1518 C CA . LYS A 1 1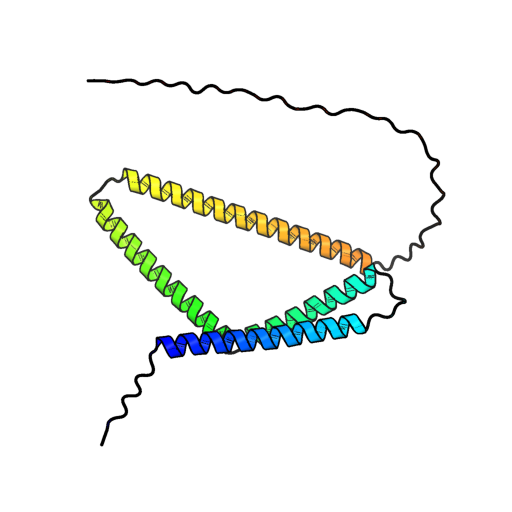95 ? 3.480 -2.241 57.322 1.00 66.56 195 LYS A CA 1
ATOM 1519 C C . LYS A 1 195 ? 2.013 -1.941 57.091 1.00 66.56 195 LYS A C 1
ATOM 1521 O O . LYS A 1 195 ? 1.756 -0.898 56.459 1.00 66.56 195 LYS A O 1
#

pLDDT: mean 73.56, std 10.75, range [46.66, 94.06]